Protein AF-A0A2W4LR97-F1 (afdb_monomer)

Foldseek 3Di:
DDPDPDDPPDPQDLVLCVQADPPDDFDVLLLQLLVVCVVVVHDNLLSSCSRCLLCLLCCVRQLVVSCVP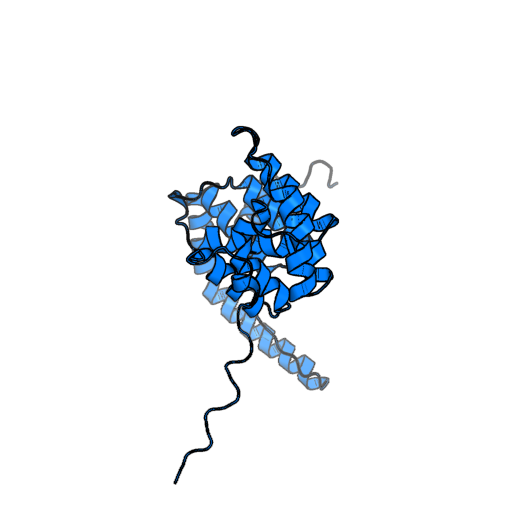VNDLSSQLSVLSVVLSNDDDDPVCVLVSLLVSLVVCLVRPVSNSSSSLSSVLSVLVVDDLVRDPHALSSLQSNLVSCVVVVVPVSSLVSLLSSVCNVPVVLSVVLVVVLVVCVVVVVVVQVVVVVVVCVVCVVVVHDDDDDDDRDRSSVVVVVVVVVVVPPDVPPD

Radius of gyration: 22.43 Å; Cα contacts (8 Å, |Δi|>4): 218; chains: 1; bounding box: 55×78×56 Å

pLDDT: mean 88.76, std 15.39, range [31.66, 98.06]

Mean predicted aligned error: 7.39 Å

Sequence (235 aa):
MSEQASGVAMAGGAEILGLLAPGTAVRPRYHAVSQQIRDWGLPDWLAQLGLVLRPLERGLVPPERVAELLGAEAGDTAAALAEFGGRVPRPSLQAVERAWKLFMLLYRNPPAAVLKLTELLVQLRQTQDADIDVSPETIVAAAHVCSRLGMWDVRCELRDIAARLSDPHLAQRATELLQRTRPARDRLFEDLRRQIGELLGAEGISAQIERRERPIYQLIEDGLESLQGPAPGAD

Secondary structure (DSSP, 8-state):
-------SS-----GGGGGSPTT-PPPHHHHHHHHHHHHTT--HHHHHHHHTHHHHHTTSS-HHHHHHHH-HHHHHHHHHHHHHHS----GGGHHHHHHHHHHHHHHH-HHHHHHHHHHHHHHHHHS-GGG--S-HHHHHHHHHHHHHTT-HHHHHHHHHHHHHHH-HHHHHHHHHHHHHHHHHHHHHHHHHHHHHHHHHHHTT------PPPPPHHHHHHHHHHHHH-S-TT--

Solvent-accessible surface area (backbone atoms only — not comparable to full-atom values): 13458 Å² total; per-residue (Å²): 141,87,87,89,86,87,88,86,87,80,92,79,71,68,64,67,59,73,62,48,64,89,90,69,78,71,58,70,68,24,53,52,28,17,48,51,36,49,76,72,71,47,63,64,57,59,22,42,48,32,51,44,46,68,44,22,18,68,62,66,40,57,28,69,62,39,20,74,73,62,33,63,70,46,12,54,33,37,42,52,40,27,71,69,43,65,66,81,64,58,82,94,42,36,52,60,49,54,33,48,50,47,55,50,25,49,76,75,36,50,70,39,23,51,50,54,51,39,47,50,49,50,50,57,74,75,39,56,79,92,72,56,88,68,52,42,70,31,36,43,44,50,21,55,52,24,58,76,72,66,38,54,68,60,20,48,52,34,36,37,53,21,38,40,69,72,38,52,68,59,41,51,52,36,47,53,54,52,58,73,47,40,68,62,51,53,53,53,46,53,55,49,51,52,56,53,49,52,57,35,46,75,73,72,46,87,79,88,88,80,85,80,82,80,57,48,40,61,55,50,50,55,53,54,50,68,71,66,54,78,61,96,80,82,122

Nearest PDB structures (foldseek):
  8acu-assembly1_B  TM=7.470E-01  e=6.443E-04  Bacillus subtilis
  6s2t-assembly1_A  TM=6.338E-01  e=2.322E-03  Thermus thermophilus
  6s2u-assembly1_A  TM=6.746E-01  e=3.200E-03  Thermus thermophilus
  6s2v-assembly1_A  TM=6.033E-01  e=1.019E-03  Thermus thermophilus

Structure (mmCIF, N/CA/C/O backbone):
data_AF-A0A2W4LR97-F1
#
_entry.id   AF-A0A2W4LR97-F1
#
loop_
_atom_site.group_PDB
_atom_site.id
_atom_site.type_symbol
_atom_site.label_atom_id
_atom_site.label_alt_id
_atom_site.label_comp_id
_atom_site.label_asym_id
_atom_site.label_entity_id
_atom_site.label_seq_id
_atom_site.pdbx_PDB_ins_code
_atom_site.Cartn_x
_atom_site.Cartn_y
_atom_site.Cartn_z
_atom_site.occupancy
_atom_site.B_iso_or_equiv
_atom_site.auth_seq_id
_atom_site.auth_comp_id
_atom_site.auth_asym_id
_atom_site.auth_atom_id
_atom_site.pdbx_PDB_model_num
ATOM 1 N N . MET A 1 1 ? -8.337 -46.861 -8.058 1.00 39.19 1 MET A N 1
ATOM 2 C CA . MET A 1 1 ? -7.543 -46.264 -9.149 1.00 39.19 1 MET A CA 1
ATOM 3 C C . MET A 1 1 ? -7.980 -44.822 -9.258 1.00 39.19 1 MET A C 1
ATOM 5 O O . MET A 1 1 ? -9.050 -44.535 -9.771 1.00 39.19 1 MET A O 1
ATOM 9 N N . SER A 1 2 ? -7.222 -43.979 -8.570 1.00 35.53 2 SER A N 1
ATOM 10 C CA . SER A 1 2 ? -7.469 -42.567 -8.321 1.00 35.53 2 SER A CA 1
ATOM 11 C C . SER A 1 2 ? -6.433 -41.819 -9.137 1.00 35.53 2 SER A C 1
ATOM 13 O O . SER A 1 2 ? -5.269 -41.857 -8.760 1.00 35.53 2 SER A O 1
ATOM 15 N N . GLU A 1 3 ? -6.830 -41.211 -10.251 1.00 34.22 3 GLU A N 1
ATOM 16 C CA . GLU A 1 3 ? -5.949 -40.329 -11.027 1.00 34.22 3 GLU A CA 1
ATOM 17 C C . GLU A 1 3 ? -6.762 -39.485 -12.019 1.00 34.22 3 GLU A C 1
ATOM 19 O O . GLU A 1 3 ? -6.634 -39.586 -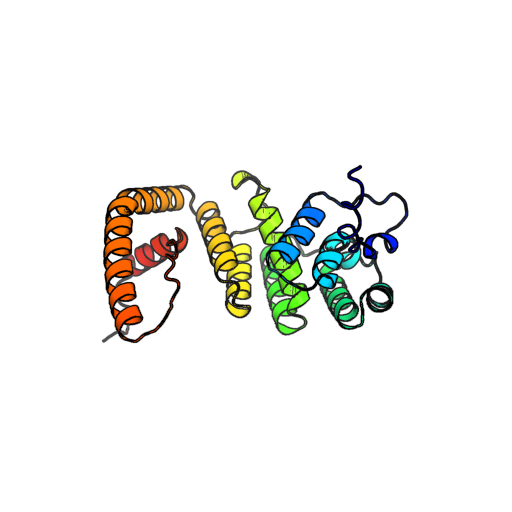13.232 1.00 34.22 3 GLU A O 1
ATOM 24 N N . GLN A 1 4 ? -7.657 -38.650 -11.490 1.00 31.69 4 GLN A N 1
ATOM 25 C CA . GLN A 1 4 ? -8.207 -37.495 -12.210 1.00 31.69 4 GLN A CA 1
ATOM 26 C C . GLN A 1 4 ? -8.329 -36.325 -11.229 1.00 31.69 4 GLN A C 1
ATOM 28 O O . GLN A 1 4 ? -9.413 -35.876 -10.880 1.00 31.69 4 GLN A O 1
ATOM 33 N N . ALA A 1 5 ? -7.181 -35.878 -10.721 1.00 38.16 5 ALA A N 1
ATOM 34 C CA . ALA A 1 5 ? -7.058 -34.673 -9.908 1.00 38.16 5 ALA A CA 1
ATOM 35 C C . ALA A 1 5 ? -5.674 -34.050 -10.126 1.00 38.16 5 ALA A C 1
ATOM 37 O O . ALA A 1 5 ? -4.773 -34.210 -9.310 1.00 38.16 5 ALA A O 1
ATOM 38 N N . SER A 1 6 ? -5.486 -33.386 -11.267 1.00 34.94 6 SER A N 1
ATOM 39 C CA . SER A 1 6 ? -4.484 -32.324 -11.464 1.00 34.94 6 SER A CA 1
ATOM 40 C C . SER A 1 6 ? -4.570 -31.828 -12.898 1.00 34.94 6 SER A C 1
ATOM 42 O O . SER A 1 6 ? -3.942 -32.376 -13.797 1.00 34.94 6 SER A O 1
ATOM 44 N N . GLY A 1 7 ? -5.396 -30.813 -13.133 1.00 31.66 7 GLY A N 1
ATOM 45 C CA . GLY A 1 7 ? -5.550 -30.289 -14.485 1.00 31.66 7 GLY A CA 1
ATOM 46 C C . GLY A 1 7 ? -6.353 -29.006 -14.614 1.00 31.66 7 GLY A C 1
ATOM 47 O O . GLY A 1 7 ? -6.986 -28.859 -15.644 1.00 31.66 7 GLY A O 1
ATOM 48 N N . VAL A 1 8 ? -6.379 -28.103 -13.617 1.00 37.22 8 VAL A N 1
ATOM 49 C CA . VAL A 1 8 ? -7.004 -26.762 -13.772 1.00 37.22 8 VAL A CA 1
ATOM 50 C C . VAL A 1 8 ? -6.370 -25.683 -12.859 1.00 37.22 8 VAL A C 1
ATOM 52 O O . VAL A 1 8 ? -7.081 -24.923 -12.215 1.00 37.22 8 VAL A O 1
ATOM 55 N N . ALA A 1 9 ? -5.037 -25.581 -12.745 1.00 33.72 9 ALA A N 1
ATOM 56 C CA . ALA A 1 9 ? -4.434 -24.517 -11.911 1.00 33.72 9 ALA A CA 1
ATOM 57 C C . ALA A 1 9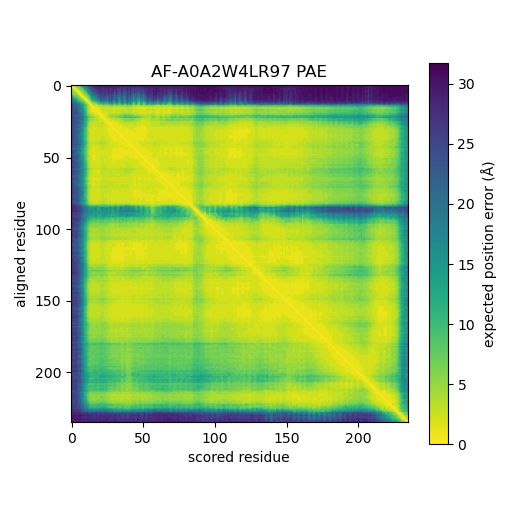 ? -3.033 -24.024 -12.341 1.00 33.72 9 ALA A C 1
ATOM 59 O O . ALA A 1 9 ? -2.193 -23.790 -11.483 1.00 33.72 9 ALA A O 1
ATOM 60 N N . MET A 1 10 ? -2.752 -23.866 -13.645 1.00 33.22 10 MET A N 1
ATOM 61 C CA . MET A 1 10 ? -1.480 -23.269 -14.125 1.00 33.22 10 MET A CA 1
ATOM 62 C C . MET A 1 10 ? -1.630 -22.324 -15.340 1.00 33.22 10 MET A C 1
ATOM 64 O O . MET A 1 10 ? -0.653 -22.043 -16.029 1.00 33.22 10 MET A O 1
ATOM 68 N N . ALA A 1 11 ? -2.828 -21.803 -15.622 1.00 35.72 11 ALA A N 1
ATOM 69 C CA . ALA A 1 11 ? -3.062 -20.879 -16.738 1.00 35.72 11 ALA A CA 1
ATOM 70 C C . ALA A 1 11 ? -3.142 -19.423 -16.240 1.00 35.72 11 ALA A C 1
ATOM 72 O O . ALA A 1 11 ? -4.208 -18.928 -15.894 1.00 35.72 11 ALA A O 1
ATOM 73 N N . GLY A 1 12 ? -1.983 -18.774 -16.158 1.00 43.84 12 GLY A N 1
ATOM 74 C CA . GLY A 1 12 ? -1.808 -17.371 -15.767 1.00 43.84 12 GLY A CA 1
ATOM 75 C C . GLY A 1 12 ? -0.321 -17.029 -15.738 1.00 43.84 12 GLY A C 1
ATOM 76 O O . GLY A 1 12 ? 0.202 -16.559 -14.730 1.00 43.84 12 GLY A O 1
ATOM 77 N N . GLY A 1 13 ? 0.397 -17.430 -16.791 1.00 58.72 13 GLY A N 1
ATOM 78 C CA . GLY A 1 13 ? 1.835 -17.215 -16.904 1.00 58.72 13 GLY A CA 1
ATOM 79 C C . GLY A 1 13 ? 2.145 -15.726 -17.017 1.00 58.72 13 GLY A C 1
ATOM 80 O O . GLY A 1 13 ? 1.371 -14.964 -17.585 1.00 58.72 13 GLY A O 1
ATOM 81 N N . ALA A 1 14 ? 3.284 -15.300 -16.478 1.00 77.56 14 ALA A N 1
ATOM 82 C CA . ALA A 1 14 ? 3.766 -13.932 -16.620 1.00 77.56 14 ALA A CA 1
ATOM 83 C C . ALA A 1 14 ? 4.288 -13.689 -18.050 1.00 77.56 14 ALA A C 1
ATOM 85 O O . ALA A 1 14 ? 5.493 -13.556 -18.268 1.00 77.56 14 ALA A O 1
ATOM 86 N N . GLU A 1 15 ? 3.381 -13.672 -19.028 1.00 90.31 15 GLU A N 1
ATOM 87 C CA . GLU A 1 15 ? 3.662 -13.516 -20.462 1.00 90.31 15 GLU A CA 1
ATOM 88 C C . GLU A 1 15 ? 4.501 -12.270 -20.741 1.00 90.31 15 GLU A C 1
ATOM 90 O O . GLU A 1 15 ? 5.419 -12.293 -21.563 1.00 90.31 15 GLU A O 1
ATOM 95 N N . ILE A 1 16 ? 4.260 -11.205 -19.973 1.00 93.31 16 ILE A N 1
ATOM 96 C CA . ILE A 1 16 ? 5.006 -9.950 -20.052 1.00 93.31 16 ILE A CA 1
ATOM 97 C C . ILE A 1 16 ? 6.520 -10.105 -19.854 1.00 93.31 16 ILE A C 1
ATOM 99 O O . ILE A 1 16 ? 7.294 -9.284 -20.347 1.00 93.31 16 ILE A O 1
ATOM 103 N N . LEU A 1 17 ? 6.976 -11.158 -19.164 1.00 92.75 17 LEU A N 1
ATOM 104 C CA . LEU A 1 17 ? 8.405 -11.425 -18.992 1.00 92.75 17 LEU A CA 1
ATOM 105 C C . LEU A 1 17 ? 9.089 -11.760 -20.319 1.00 92.75 17 LEU A C 1
ATOM 107 O O . LEU A 1 17 ? 10.289 -11.529 -20.448 1.00 92.75 17 LEU A O 1
ATOM 111 N N . GLY A 1 18 ? 8.332 -12.225 -21.318 1.00 91.81 18 GLY A N 1
ATOM 112 C CA . GLY A 1 18 ? 8.819 -12.434 -22.680 1.00 91.81 18 GLY A CA 1
ATOM 113 C C . GLY A 1 18 ? 9.247 -11.145 -23.391 1.00 91.81 18 GLY A C 1
ATOM 114 O O . GLY A 1 18 ? 9.958 -11.217 -24.388 1.00 91.81 18 GLY A O 1
ATOM 115 N N . LEU A 1 19 ? 8.864 -9.969 -22.875 1.00 92.69 19 LEU A N 1
ATOM 116 C CA . LEU A 1 19 ? 9.319 -8.671 -23.386 1.00 92.69 19 LEU A CA 1
ATOM 117 C C . LEU A 1 19 ? 10.691 -8.252 -22.834 1.00 92.69 19 LEU A C 1
ATOM 119 O O . LEU A 1 19 ? 11.261 -7.264 -23.296 1.00 92.69 19 LEU A O 1
ATOM 123 N N . LEU A 1 20 ? 11.225 -8.964 -21.838 1.00 92.31 20 LEU A N 1
ATOM 124 C CA . LEU A 1 20 ? 12.548 -8.691 -21.286 1.00 92.31 20 LEU A CA 1
ATOM 125 C C . LEU A 1 20 ? 13.643 -9.369 -22.114 1.00 92.31 20 LEU A C 1
ATOM 127 O O . LEU A 1 20 ? 13.439 -10.421 -22.718 1.00 92.31 20 LEU A O 1
ATOM 131 N N . ALA A 1 21 ? 14.850 -8.799 -22.087 1.00 88.94 21 ALA A N 1
ATOM 132 C CA . ALA A 1 21 ? 16.009 -9.443 -22.695 1.00 88.94 21 ALA A CA 1
ATOM 133 C C . ALA A 1 21 ? 16.260 -10.829 -22.054 1.00 88.94 21 ALA A C 1
ATOM 135 O O . ALA A 1 21 ? 16.139 -10.955 -20.826 1.00 88.94 21 ALA A O 1
ATOM 136 N N . PRO A 1 22 ? 16.653 -11.855 -22.835 1.00 86.06 22 PRO A N 1
ATOM 137 C CA . PRO A 1 22 ? 16.921 -13.191 -22.308 1.00 86.06 22 PRO A CA 1
ATOM 138 C C . PRO A 1 22 ? 17.912 -13.165 -21.138 1.00 86.06 22 PRO A C 1
ATOM 140 O O . PRO A 1 22 ? 18.940 -12.493 -21.197 1.00 86.06 22 PRO A O 1
ATOM 143 N N . GLY A 1 23 ? 17.597 -13.887 -20.060 1.00 83.50 23 GLY A N 1
ATOM 144 C CA . GLY A 1 23 ? 18.421 -13.926 -18.844 1.00 83.50 23 GLY A CA 1
ATOM 145 C C . GLY A 1 23 ? 18.218 -12.750 -17.877 1.00 83.50 23 GLY A C 1
ATOM 146 O O . GLY A 1 23 ? 18.870 -12.707 -16.834 1.00 83.50 23 GLY A O 1
ATOM 147 N N . THR A 1 24 ? 17.308 -11.813 -18.166 1.00 88.69 24 THR A N 1
ATOM 148 C CA . THR A 1 24 ? 16.963 -10.735 -17.226 1.00 88.69 24 THR A CA 1
ATOM 149 C C . THR A 1 24 ? 16.195 -11.294 -16.030 1.00 88.69 24 THR A C 1
ATOM 151 O O . THR A 1 24 ? 15.043 -11.703 -16.153 1.00 88.69 24 THR A O 1
ATOM 154 N N . ALA A 1 25 ? 16.814 -11.271 -14.849 1.00 88.75 25 ALA A N 1
ATOM 155 C CA . ALA A 1 25 ? 16.149 -11.651 -13.608 1.00 88.75 25 ALA A CA 1
ATOM 156 C C . ALA A 1 25 ? 15.270 -10.509 -13.072 1.00 88.75 25 ALA A C 1
ATOM 158 O O . ALA A 1 25 ? 15.722 -9.371 -12.900 1.00 88.75 25 ALA A O 1
ATOM 159 N N . VAL A 1 26 ? 14.017 -10.827 -12.750 1.00 90.44 26 VAL A N 1
ATOM 160 C CA . VAL A 1 26 ? 13.108 -9.909 -12.059 1.00 90.44 26 VAL A CA 1
ATOM 161 C C . VAL A 1 26 ? 13.483 -9.856 -10.580 1.00 90.44 26 VAL A C 1
ATOM 163 O O . VAL A 1 26 ? 13.706 -10.877 -9.933 1.00 90.44 26 VAL A O 1
ATOM 166 N N . ARG A 1 27 ? 13.584 -8.647 -10.020 1.00 91.69 27 ARG A N 1
ATOM 167 C CA . ARG A 1 27 ? 13.923 -8.483 -8.598 1.00 91.69 27 ARG A CA 1
ATOM 168 C C . ARG A 1 27 ? 12.774 -8.999 -7.714 1.00 91.69 27 ARG A C 1
ATOM 170 O O . ARG A 1 27 ? 11.626 -8.697 -8.037 1.00 91.69 27 ARG A O 1
ATOM 177 N N . PRO A 1 28 ? 13.048 -9.632 -6.554 1.00 92.56 28 PRO A N 1
ATOM 178 C CA . PRO A 1 28 ? 12.010 -10.160 -5.657 1.00 92.56 28 PRO A CA 1
ATOM 179 C C . PRO A 1 28 ? 10.913 -9.151 -5.288 1.00 92.56 28 PRO A C 1
ATOM 181 O O . PRO A 1 28 ? 9.736 -9.498 -5.249 1.00 92.56 28 PRO A O 1
ATOM 184 N N . ARG A 1 29 ? 11.276 -7.872 -5.117 1.00 94.00 29 ARG A N 1
ATOM 185 C CA . ARG A 1 29 ? 10.312 -6.791 -4.856 1.00 94.00 29 ARG A CA 1
ATOM 186 C C . ARG A 1 29 ? 9.196 -6.697 -5.901 1.00 94.00 29 ARG A C 1
ATOM 188 O O . ARG A 1 29 ? 8.064 -6.413 -5.546 1.00 94.00 29 ARG A O 1
ATOM 195 N N . TYR A 1 30 ? 9.488 -6.956 -7.176 1.00 95.31 30 TYR A N 1
ATOM 196 C CA . TYR A 1 30 ? 8.507 -6.838 -8.257 1.00 95.31 30 TYR A CA 1
ATOM 197 C C . TYR A 1 30 ? 7.555 -8.032 -8.315 1.00 95.31 30 TYR A C 1
ATOM 199 O O . TYR A 1 30 ? 6.395 -7.867 -8.681 1.00 95.31 30 TYR A O 1
ATOM 207 N N . HIS A 1 31 ? 7.995 -9.203 -7.845 1.00 95.69 31 HIS A N 1
ATOM 208 C CA . HIS A 1 31 ? 7.082 -10.310 -7.564 1.00 95.69 31 HIS A CA 1
ATOM 209 C C . HIS A 1 31 ? 6.131 -9.967 -6.416 1.00 95.69 31 HIS A C 1
ATOM 211 O O . HIS A 1 31 ? 4.937 -10.205 -6.539 1.00 95.69 31 HIS A O 1
ATOM 217 N N . ALA A 1 32 ? 6.628 -9.342 -5.343 1.00 96.88 32 ALA A N 1
ATOM 218 C CA . ALA A 1 32 ? 5.777 -8.892 -4.241 1.00 96.88 32 ALA A CA 1
ATOM 219 C C . ALA A 1 32 ? 4.779 -7.800 -4.672 1.00 96.88 32 ALA A C 1
ATOM 221 O O . ALA A 1 32 ? 3.629 -7.839 -4.254 1.00 96.88 32 ALA A O 1
ATOM 222 N N . VAL A 1 33 ? 5.175 -6.875 -5.557 1.00 97.44 33 VAL A N 1
ATOM 223 C CA . VAL A 1 33 ? 4.246 -5.905 -6.171 1.00 97.44 33 VAL A CA 1
ATOM 224 C C . VAL A 1 33 ? 3.166 -6.622 -6.975 1.00 97.44 33 VAL A C 1
ATOM 226 O O . VAL A 1 33 ? 1.985 -6.370 -6.765 1.00 97.44 33 VAL A O 1
ATOM 229 N N . SER A 1 34 ? 3.559 -7.536 -7.866 1.00 97.25 34 SER A N 1
ATOM 230 C CA . SER A 1 34 ? 2.616 -8.319 -8.672 1.00 97.25 34 SER A CA 1
ATOM 231 C C . SER A 1 34 ? 1.625 -9.089 -7.797 1.00 97.25 34 SER A C 1
ATOM 233 O O . SER A 1 34 ? 0.420 -9.037 -8.034 1.00 97.25 34 SER A O 1
ATOM 235 N N . GLN A 1 35 ? 2.124 -9.742 -6.746 1.00 96.88 35 GLN A N 1
ATOM 236 C CA . GLN A 1 35 ? 1.296 -10.485 -5.807 1.00 96.88 35 GLN A CA 1
ATOM 237 C C . GLN A 1 35 ? 0.336 -9.565 -5.05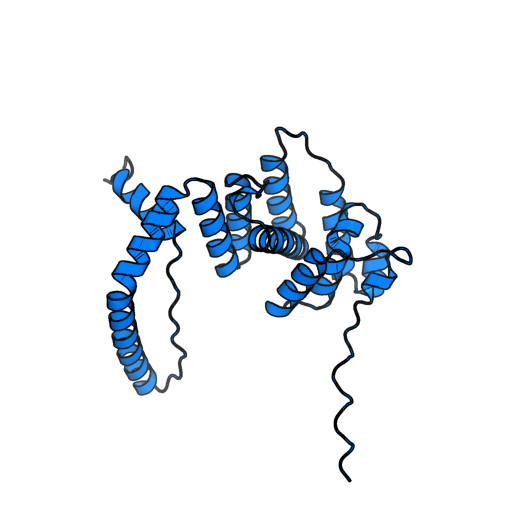0 1.00 96.88 35 GLN A C 1
ATOM 239 O O . GLN A 1 35 ? -0.847 -9.863 -4.979 1.00 96.88 35 GLN A O 1
ATOM 244 N N . GLN A 1 36 ? 0.802 -8.409 -4.576 1.00 97.62 36 GLN A N 1
ATOM 245 C CA . GLN A 1 36 ? -0.045 -7.466 -3.849 1.00 97.62 36 GLN A CA 1
ATOM 246 C C . GLN A 1 36 ? -1.220 -6.951 -4.696 1.00 97.62 36 GLN A C 1
ATOM 248 O O . GLN A 1 36 ? -2.322 -6.789 -4.175 1.00 97.62 36 GLN A O 1
ATOM 253 N N . ILE A 1 37 ? -1.003 -6.716 -5.995 1.00 97.50 37 ILE A N 1
ATOM 254 C CA . ILE A 1 37 ? -2.069 -6.340 -6.937 1.00 97.50 37 ILE A CA 1
ATOM 255 C C . ILE A 1 37 ? -3.107 -7.467 -7.062 1.00 97.50 37 ILE A C 1
ATOM 257 O O . ILE A 1 37 ? -4.308 -7.194 -7.048 1.00 97.50 37 ILE A O 1
ATOM 261 N N . ARG A 1 38 ? -2.661 -8.731 -7.129 1.00 96.88 38 ARG A N 1
ATOM 262 C CA . ARG A 1 38 ? -3.552 -9.906 -7.153 1.00 96.88 38 ARG A CA 1
ATOM 263 C C . ARG A 1 38 ? -4.337 -10.050 -5.853 1.00 96.88 38 ARG A C 1
ATOM 265 O O . ARG A 1 38 ? -5.532 -10.314 -5.905 1.00 96.88 38 ARG A O 1
ATOM 272 N N . ASP A 1 39 ? -3.690 -9.828 -4.712 1.00 96.94 39 ASP A N 1
ATOM 273 C CA . ASP A 1 39 ? -4.319 -9.919 -3.390 1.00 96.94 39 ASP A CA 1
ATOM 274 C C . ASP A 1 39 ? -5.425 -8.864 -3.210 1.00 96.94 39 ASP A C 1
ATOM 276 O O . ASP A 1 39 ? -6.411 -9.107 -2.520 1.00 96.94 39 ASP A O 1
ATOM 280 N N . TRP A 1 40 ? -5.304 -7.704 -3.866 1.00 96.50 40 TRP A N 1
ATOM 281 C CA . TRP A 1 40 ? -6.367 -6.692 -3.925 1.00 96.50 40 TRP A CA 1
ATOM 282 C C . TRP A 1 40 ? -7.484 -7.011 -4.929 1.00 96.50 40 TRP A C 1
ATOM 284 O O . TRP A 1 40 ? -8.428 -6.231 -5.047 1.00 96.50 40 TRP A O 1
ATOM 294 N N . GLY A 1 41 ? -7.395 -8.124 -5.662 1.00 96.19 41 GLY A N 1
ATOM 295 C CA . GLY A 1 41 ? -8.387 -8.515 -6.666 1.00 96.19 41 GLY A CA 1
ATOM 296 C C . GLY A 1 41 ? -8.395 -7.623 -7.910 1.00 96.19 41 GLY A C 1
ATOM 297 O O . GLY A 1 41 ? -9.408 -7.543 -8.603 1.00 96.19 41 GLY A O 1
ATOM 298 N N . LEU A 1 42 ? -7.290 -6.924 -8.188 1.00 96.12 42 LEU A N 1
ATOM 299 C CA . LEU A 1 42 ? -7.159 -6.067 -9.365 1.00 96.12 42 LEU A CA 1
ATOM 300 C C . LEU A 1 42 ? -6.833 -6.886 -10.632 1.00 96.12 42 LEU A C 1
ATOM 302 O O . LEU A 1 42 ? -6.374 -8.028 -10.525 1.00 96.12 42 LEU A O 1
ATOM 306 N N . PRO A 1 43 ? -7.043 -6.320 -11.839 1.00 96.00 43 PRO A N 1
ATOM 307 C CA . PRO A 1 43 ? -6.841 -7.037 -13.096 1.00 96.00 43 PRO A CA 1
ATOM 308 C C . PRO A 1 43 ? -5.441 -7.646 -13.261 1.00 96.00 43 PRO A C 1
ATOM 310 O O . PRO A 1 43 ? -4.428 -7.036 -12.914 1.00 96.00 43 PRO A O 1
ATOM 313 N N . ASP A 1 44 ? -5.380 -8.831 -13.876 1.00 95.56 44 ASP A N 1
ATOM 314 C CA . ASP A 1 44 ? -4.132 -9.584 -14.064 1.00 95.56 44 ASP A CA 1
ATOM 315 C C . ASP A 1 44 ? -3.087 -8.821 -14.890 1.00 95.56 44 ASP A C 1
ATOM 317 O O . ASP A 1 44 ? -1.906 -8.824 -14.544 1.00 95.56 44 ASP A O 1
ATOM 321 N N . TRP A 1 45 ? -3.516 -8.096 -15.927 1.00 96.19 45 TRP A N 1
ATOM 322 C CA . TRP A 1 45 ? -2.617 -7.285 -16.750 1.00 96.19 45 TRP A CA 1
ATOM 323 C C . TRP A 1 45 ? -1.855 -6.247 -15.910 1.00 96.19 45 TRP A C 1
ATOM 325 O O . TRP A 1 45 ? -0.677 -5.991 -16.159 1.00 96.19 45 TRP A O 1
ATOM 335 N N . LEU A 1 46 ? -2.482 -5.702 -14.859 1.00 97.31 46 LEU A N 1
ATOM 336 C CA . LEU A 1 46 ? -1.847 -4.758 -13.942 1.00 97.31 46 LEU A CA 1
ATOM 337 C C . LEU A 1 46 ? -0.810 -5.473 -13.069 1.00 97.31 46 LEU A C 1
ATOM 339 O O . LEU A 1 46 ? 0.302 -4.976 -12.882 1.00 97.31 46 LEU A O 1
ATOM 343 N N . ALA A 1 47 ? -1.136 -6.674 -12.583 1.00 97.12 47 ALA A N 1
ATOM 344 C CA . ALA A 1 47 ? -0.195 -7.507 -11.839 1.00 97.12 47 ALA A CA 1
ATOM 345 C C . ALA A 1 47 ? 1.019 -7.889 -12.701 1.00 97.12 47 ALA A C 1
ATOM 347 O O . ALA A 1 47 ? 2.148 -7.891 -12.203 1.00 97.12 47 ALA A O 1
ATOM 348 N N . GLN A 1 48 ? 0.811 -8.172 -13.989 1.00 96.88 48 GLN A N 1
ATOM 349 C CA . GLN A 1 48 ? 1.882 -8.419 -14.952 1.00 96.88 48 GLN A CA 1
ATOM 350 C C . GLN A 1 48 ? 2.770 -7.177 -15.138 1.00 96.88 48 GLN A C 1
ATOM 352 O O . GLN A 1 48 ? 3.990 -7.284 -14.999 1.00 96.88 48 GLN A O 1
ATOM 357 N N . LEU A 1 49 ? 2.201 -5.982 -15.335 1.00 96.88 49 LEU A N 1
ATOM 358 C CA . LEU A 1 49 ? 2.982 -4.733 -15.399 1.00 96.88 49 LEU A CA 1
ATOM 359 C C . LEU A 1 49 ? 3.857 -4.509 -14.160 1.00 96.88 49 LEU A C 1
ATOM 361 O O . LEU A 1 49 ? 4.994 -4.049 -14.282 1.00 96.88 49 LEU A O 1
ATOM 365 N N . GLY A 1 50 ? 3.372 -4.894 -12.976 1.00 96.31 50 GLY A N 1
ATOM 366 C CA . GLY A 1 50 ? 4.137 -4.840 -11.729 1.00 96.31 50 GLY A CA 1
ATOM 367 C C . GLY A 1 50 ? 5.467 -5.604 -11.770 1.00 96.31 50 GLY A C 1
ATOM 368 O O . GLY A 1 50 ? 6.432 -5.174 -11.137 1.00 96.31 50 GLY A O 1
ATOM 369 N N . LEU A 1 51 ? 5.565 -6.680 -12.563 1.00 96.38 51 LEU A N 1
ATOM 370 C CA . LEU A 1 51 ? 6.791 -7.476 -12.718 1.00 96.38 51 LEU A CA 1
ATOM 371 C C . LEU A 1 51 ? 7.882 -6.740 -13.507 1.00 96.38 51 LEU A C 1
ATOM 373 O O . LEU A 1 51 ? 9.073 -6.920 -13.248 1.00 96.38 51 LEU A O 1
ATOM 377 N N . VAL A 1 52 ? 7.479 -5.900 -14.463 1.00 95.12 52 VAL A N 1
ATOM 378 C CA . VAL A 1 52 ? 8.377 -5.191 -15.390 1.00 95.12 52 VAL A CA 1
ATOM 379 C C . VAL A 1 52 ? 8.375 -3.677 -15.174 1.00 95.12 52 VAL A C 1
ATOM 381 O O . VAL A 1 52 ? 8.860 -2.928 -16.021 1.00 95.12 52 VAL A O 1
ATOM 384 N N . LEU A 1 53 ? 7.900 -3.218 -14.012 1.00 93.94 53 LEU A N 1
ATOM 385 C CA . LEU A 1 53 ? 7.757 -1.801 -13.678 1.00 93.94 53 LEU A CA 1
ATOM 386 C C . LEU A 1 53 ? 9.058 -1.013 -13.898 1.00 93.94 53 LEU A C 1
ATOM 388 O O . LEU A 1 53 ? 9.059 0.033 -14.539 1.00 93.94 53 LEU A O 1
ATOM 392 N N . ARG A 1 54 ? 10.203 -1.539 -13.440 1.00 92.25 54 ARG A N 1
ATOM 393 C CA . ARG A 1 54 ? 11.494 -0.854 -13.623 1.00 92.25 54 ARG A CA 1
ATOM 394 C C . ARG A 1 54 ? 11.994 -0.835 -15.067 1.00 92.25 54 ARG A C 1
ATOM 396 O O . ARG A 1 54 ? 12.493 0.209 -15.486 1.00 92.25 54 ARG A O 1
ATOM 403 N N . PRO A 1 55 ? 11.946 -1.951 -15.814 1.00 92.75 55 PRO A N 1
ATOM 404 C CA . PRO A 1 55 ? 12.165 -1.925 -17.254 1.00 92.75 55 PRO A CA 1
ATOM 405 C C . PRO A 1 55 ? 11.288 -0.904 -17.994 1.00 92.75 55 PRO A C 1
ATOM 407 O O . PRO A 1 55 ? 11.830 -0.157 -18.806 1.00 92.75 55 PRO A O 1
ATOM 410 N N . LEU A 1 56 ? 9.994 -0.805 -17.668 1.00 92.75 56 LEU A N 1
ATOM 411 C CA . LEU A 1 56 ? 9.067 0.174 -18.257 1.00 92.75 56 LEU A CA 1
ATOM 412 C C . LEU A 1 56 ? 9.507 1.617 -17.998 1.00 92.75 56 LEU A C 1
ATOM 414 O O . LEU A 1 56 ? 9.679 2.390 -18.934 1.00 92.75 56 LEU A O 1
ATOM 418 N N . GLU A 1 57 ? 9.786 1.965 -16.741 1.00 91.50 57 GLU A N 1
ATOM 419 C CA . GLU A 1 57 ? 10.267 3.305 -16.366 1.00 91.50 57 GLU A CA 1
ATOM 420 C C . GLU A 1 57 ? 11.566 3.710 -17.073 1.00 91.50 57 GLU A C 1
ATOM 422 O O . GLU A 1 57 ? 11.853 4.895 -17.237 1.00 91.50 57 GLU A O 1
ATOM 427 N N . ARG A 1 58 ? 12.389 2.722 -17.436 1.00 90.25 58 ARG A N 1
ATOM 428 C CA . ARG A 1 58 ? 13.665 2.916 -18.132 1.00 90.25 58 ARG A CA 1
ATOM 429 C C . ARG A 1 58 ? 13.526 2.899 -19.654 1.00 90.25 58 ARG A C 1
ATOM 431 O O . ARG A 1 58 ? 14.542 3.026 -20.330 1.00 90.25 58 ARG A O 1
ATOM 438 N N . GLY A 1 59 ? 12.318 2.704 -20.184 1.00 89.69 59 GLY A N 1
ATOM 439 C CA . GLY A 1 59 ? 12.074 2.564 -21.620 1.00 89.69 59 GLY A CA 1
ATOM 440 C C . GLY A 1 59 ? 12.660 1.285 -22.227 1.00 89.69 59 GLY A C 1
ATOM 441 O O . GLY A 1 59 ? 12.87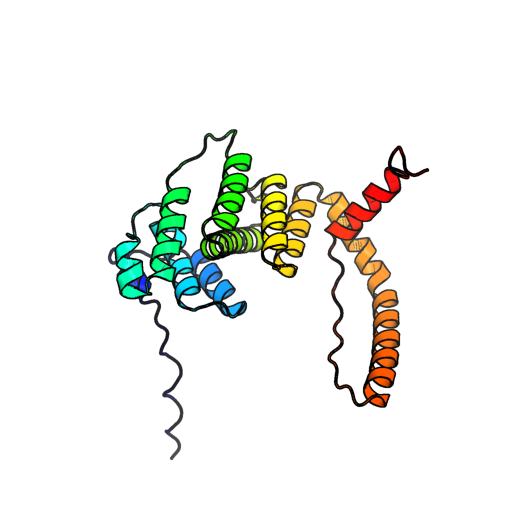2 1.225 -23.432 1.00 89.69 59 GLY A O 1
ATOM 442 N N . LEU A 1 60 ? 12.956 0.269 -21.409 1.00 90.81 60 LEU A N 1
ATOM 443 C CA . LEU A 1 60 ? 13.475 -1.024 -21.877 1.00 90.81 60 LEU A CA 1
ATOM 444 C C . LEU A 1 60 ? 12.361 -1.953 -22.369 1.00 90.81 60 LEU A C 1
ATOM 446 O O . LEU A 1 60 ? 12.633 -2.885 -23.117 1.00 90.81 60 LEU A O 1
ATOM 450 N N . VAL A 1 61 ? 11.126 -1.706 -21.931 1.00 93.62 61 VAL A N 1
ATOM 451 C CA . VAL A 1 61 ? 9.925 -2.383 -22.421 1.00 93.62 61 VAL A CA 1
ATOM 452 C C . VAL A 1 61 ? 9.063 -1.326 -23.117 1.00 93.62 61 VAL A C 1
ATOM 454 O O . VAL A 1 61 ? 8.563 -0.429 -22.437 1.00 93.62 61 VAL A O 1
ATOM 457 N N . PRO A 1 62 ? 8.926 -1.371 -24.452 1.00 94.56 62 PRO A N 1
ATOM 458 C CA . PRO A 1 62 ? 8.118 -0.406 -25.197 1.00 94.56 62 PRO A CA 1
ATOM 459 C C . PRO A 1 62 ? 6.609 -0.590 -24.919 1.00 94.56 62 PRO A C 1
ATOM 461 O O . PRO A 1 62 ? 6.121 -1.726 -24.982 1.00 94.56 62 PRO A O 1
ATOM 464 N N . PRO A 1 63 ? 5.855 0.493 -24.637 1.00 95.75 63 PRO A N 1
ATOM 465 C CA . PRO A 1 63 ? 4.417 0.431 -24.357 1.00 95.75 63 PRO A CA 1
ATOM 466 C C . PRO A 1 63 ? 3.580 -0.199 -25.475 1.00 95.75 63 PRO A C 1
ATOM 468 O O . PRO A 1 63 ? 2.587 -0.865 -25.199 1.00 95.75 63 PRO A O 1
ATOM 471 N N . GLU A 1 64 ? 3.995 -0.057 -26.732 1.00 96.56 64 GLU A N 1
ATOM 472 C CA . GLU A 1 64 ? 3.296 -0.621 -27.890 1.00 96.56 64 GLU A CA 1
ATOM 473 C C . GLU A 1 64 ? 3.288 -2.153 -27.830 1.00 96.56 64 GLU A C 1
ATOM 475 O O . GLU A 1 64 ? 2.270 -2.793 -28.076 1.00 96.56 64 GLU A O 1
ATOM 480 N N . ARG A 1 65 ? 4.406 -2.754 -27.408 1.00 96.69 65 ARG A N 1
ATOM 481 C CA . ARG A 1 65 ? 4.519 -4.212 -27.252 1.00 96.69 65 ARG A CA 1
ATOM 482 C C . ARG A 1 65 ? 3.708 -4.725 -26.070 1.00 96.69 65 ARG A C 1
ATOM 484 O O . ARG A 1 65 ? 3.211 -5.845 -26.118 1.00 96.69 65 ARG A O 1
ATOM 491 N N . VAL A 1 66 ? 3.561 -3.910 -25.025 1.00 96.88 66 VAL A N 1
ATOM 492 C CA . VAL A 1 66 ? 2.640 -4.200 -23.921 1.00 96.88 66 VAL A CA 1
ATOM 493 C C . VAL A 1 66 ? 1.198 -4.166 -24.416 1.00 96.88 66 VAL A C 1
ATOM 495 O O . VAL A 1 66 ? 0.441 -5.075 -24.090 1.00 96.88 66 VAL A O 1
ATOM 498 N N . ALA A 1 67 ? 0.831 -3.165 -25.220 1.00 97.12 67 ALA A N 1
ATOM 499 C CA . ALA A 1 67 ? -0.512 -3.039 -25.777 1.00 97.12 67 ALA A CA 1
ATOM 500 C C . ALA A 1 67 ? -0.888 -4.245 -26.651 1.00 97.12 67 ALA A C 1
ATOM 502 O O . ALA A 1 67 ? -1.997 -4.764 -26.547 1.00 97.12 67 ALA A O 1
ATOM 503 N N . GLU A 1 68 ? 0.050 -4.714 -27.479 1.00 96.25 68 GLU A N 1
ATOM 504 C CA . GLU A 1 68 ? -0.128 -5.911 -28.308 1.00 96.25 68 GLU A CA 1
ATOM 505 C C . GLU A 1 68 ? -0.328 -7.190 -27.482 1.00 96.25 68 GLU A C 1
ATOM 507 O O . GLU A 1 68 ? -1.087 -8.065 -27.891 1.00 96.25 68 GLU A O 1
ATOM 512 N N . LEU A 1 69 ? 0.357 -7.310 -26.341 1.00 96.19 69 LEU A N 1
ATOM 513 C CA . LEU A 1 69 ? 0.346 -8.523 -25.523 1.00 96.19 69 LEU A CA 1
ATOM 514 C C . LEU A 1 69 ? -0.825 -8.562 -24.532 1.00 96.19 69 LEU A C 1
ATOM 516 O O . LEU A 1 69 ? -1.480 -9.587 -24.391 1.00 96.19 69 LEU A O 1
ATOM 520 N N . LEU A 1 70 ? -1.066 -7.455 -23.827 1.00 95.62 70 LEU A N 1
ATOM 521 C CA . LEU A 1 70 ? -1.983 -7.382 -22.683 1.00 95.62 70 LEU A CA 1
ATOM 522 C C . LEU A 1 70 ? -3.197 -6.473 -22.923 1.00 95.62 70 LEU A C 1
ATOM 524 O O . LEU A 1 70 ? -4.061 -6.365 -22.054 1.00 95.62 70 LEU A O 1
ATOM 528 N N . GLY A 1 71 ? -3.277 -5.829 -24.089 1.00 96.38 71 GLY A N 1
ATOM 529 C CA . GLY A 1 71 ? -4.378 -4.953 -24.480 1.00 96.38 71 GLY A CA 1
ATOM 530 C C . GLY A 1 71 ? -4.093 -3.461 -24.295 1.00 96.38 71 GLY A C 1
ATOM 531 O O . GLY A 1 71 ? -3.149 -3.047 -23.622 1.00 96.38 71 GLY A O 1
ATOM 532 N N . ALA A 1 72 ? -4.949 -2.636 -24.907 1.00 96.75 72 ALA A N 1
ATOM 533 C CA . ALA A 1 72 ? -4.766 -1.186 -25.003 1.00 96.75 72 ALA A CA 1
ATOM 534 C C . ALA A 1 72 ? -4.616 -0.493 -23.638 1.00 96.75 72 ALA A C 1
ATOM 536 O O . ALA A 1 72 ? -3.714 0.320 -23.471 1.00 96.75 72 ALA A O 1
ATOM 537 N N . GLU A 1 73 ? -5.427 -0.871 -22.644 1.00 96.56 73 GLU A N 1
ATOM 538 C CA . GLU A 1 73 ? -5.369 -0.287 -21.296 1.00 96.56 73 GLU A CA 1
ATOM 539 C C . GLU A 1 73 ? -3.997 -0.505 -20.632 1.00 96.56 73 GLU A C 1
ATOM 541 O O . GLU A 1 73 ? -3.412 0.424 -20.071 1.00 96.56 73 GLU A O 1
ATOM 546 N N . ALA A 1 74 ? -3.431 -1.710 -20.769 1.00 97.12 74 ALA A N 1
ATOM 547 C CA . ALA A 1 74 ? -2.096 -2.021 -20.268 1.00 97.12 74 ALA A CA 1
ATOM 548 C C . ALA A 1 74 ? -1.012 -1.208 -20.994 1.00 97.12 74 ALA A C 1
ATOM 550 O O . ALA A 1 74 ? -0.062 -0.742 -20.360 1.00 97.12 74 ALA A O 1
ATOM 551 N N . GLY A 1 75 ? -1.174 -1.008 -22.305 1.00 97.31 75 GLY A N 1
ATOM 552 C CA . GLY A 1 75 ? -0.328 -0.136 -23.119 1.00 97.31 75 GLY A CA 1
ATOM 553 C C . GLY A 1 75 ? -0.350 1.321 -22.657 1.00 97.31 75 GLY A C 1
ATOM 554 O O . GLY A 1 75 ? 0.708 1.912 -22.443 1.00 97.31 75 GLY A O 1
ATOM 555 N N . ASP A 1 76 ? -1.536 1.882 -22.424 1.00 97.38 76 ASP A N 1
ATOM 556 C CA . ASP A 1 76 ? -1.709 3.262 -21.954 1.00 97.38 76 ASP A CA 1
ATOM 557 C C . ASP A 1 76 ? -1.086 3.467 -20.564 1.00 97.38 76 ASP A C 1
ATOM 559 O O . ASP A 1 76 ? -0.393 4.459 -20.311 1.00 97.38 76 ASP A O 1
ATOM 563 N N . THR A 1 77 ? -1.268 2.503 -19.657 1.00 97.31 77 THR A N 1
ATOM 564 C CA . THR A 1 77 ? -0.618 2.510 -18.339 1.00 97.31 77 THR A CA 1
ATOM 565 C C . THR A 1 77 ? 0.903 2.386 -18.454 1.00 97.31 77 THR A C 1
ATOM 567 O O . THR A 1 77 ? 1.627 3.121 -17.778 1.00 97.31 77 THR A O 1
ATOM 570 N N . ALA A 1 78 ? 1.412 1.513 -19.327 1.00 96.56 78 ALA A N 1
ATOM 571 C CA . ALA A 1 78 ? 2.843 1.391 -19.604 1.00 96.56 78 ALA A CA 1
ATOM 572 C C . ALA A 1 78 ? 3.439 2.694 -20.161 1.00 96.56 78 ALA A C 1
ATOM 574 O O . ALA A 1 78 ? 4.512 3.113 -19.721 1.00 96.56 78 ALA A O 1
ATOM 575 N N . ALA A 1 79 ? 2.729 3.368 -21.069 1.00 95.50 79 ALA A N 1
ATOM 576 C CA . ALA A 1 79 ? 3.138 4.649 -21.636 1.00 95.50 79 ALA A CA 1
ATOM 577 C C . ALA A 1 79 ? 3.213 5.743 -20.564 1.00 95.50 79 ALA A C 1
ATOM 579 O O . ALA A 1 79 ? 4.219 6.451 -20.479 1.00 95.50 79 ALA A O 1
ATOM 580 N N . ALA A 1 80 ? 2.207 5.829 -19.688 1.00 94.88 80 ALA A N 1
ATOM 581 C CA . ALA A 1 80 ? 2.233 6.752 -18.556 1.00 94.88 80 ALA A CA 1
ATOM 582 C C . ALA A 1 80 ? 3.430 6.471 -17.626 1.00 94.88 80 ALA A C 1
ATOM 584 O O . ALA A 1 80 ? 4.162 7.385 -17.251 1.00 94.88 80 ALA A O 1
ATOM 585 N N . LEU A 1 81 ? 3.691 5.208 -17.282 1.00 94.00 81 LEU A N 1
ATOM 586 C CA . LEU A 1 81 ? 4.830 4.839 -16.432 1.00 94.00 81 LEU A CA 1
ATOM 587 C C . LEU A 1 81 ? 6.183 5.194 -17.068 1.00 94.00 81 LEU A C 1
ATOM 589 O O . LEU A 1 81 ? 7.071 5.696 -16.374 1.00 94.00 81 LEU A O 1
ATOM 593 N N . ALA A 1 82 ? 6.337 4.983 -18.376 1.00 93.00 82 ALA A N 1
ATOM 594 C CA . ALA A 1 82 ? 7.537 5.367 -19.115 1.00 93.00 82 ALA A CA 1
ATOM 595 C C . ALA A 1 82 ? 7.729 6.898 -19.146 1.00 93.00 82 ALA A C 1
ATOM 597 O O . ALA A 1 82 ? 8.836 7.383 -18.895 1.00 93.00 82 ALA A O 1
ATOM 598 N N . GLU A 1 83 ? 6.651 7.665 -19.366 1.00 90.56 83 GLU A N 1
ATOM 599 C CA . GLU A 1 83 ? 6.657 9.138 -19.397 1.00 90.56 83 GLU A CA 1
ATOM 600 C C . GLU A 1 83 ? 7.189 9.736 -18.080 1.00 90.56 83 GLU A C 1
ATOM 602 O O . GLU A 1 83 ? 8.046 10.627 -18.084 1.00 90.56 83 GLU A O 1
ATOM 607 N N . PHE A 1 84 ? 6.728 9.220 -16.935 1.00 85.81 84 PHE A N 1
ATOM 608 C CA . PHE A 1 84 ? 7.110 9.736 -15.614 1.00 85.81 84 PHE A CA 1
ATOM 609 C C . PHE A 1 84 ? 8.366 9.068 -15.011 1.00 85.81 84 PHE A C 1
ATOM 611 O O . PHE A 1 84 ? 8.975 9.626 -14.087 1.00 85.81 84 PHE A O 1
ATOM 618 N N . GLY A 1 85 ? 8.790 7.908 -15.529 1.00 76.81 85 GLY A N 1
ATOM 619 C CA . GLY A 1 85 ? 9.910 7.108 -15.015 1.00 76.81 85 GLY A CA 1
ATOM 620 C C . GLY A 1 85 ? 11.312 7.580 -15.426 1.00 76.81 85 GLY A C 1
ATOM 621 O O . GLY A 1 85 ? 12.257 7.443 -14.646 1.00 76.81 85 GLY A O 1
ATOM 622 N N . GLY A 1 86 ? 11.456 8.194 -16.606 1.00 65.12 86 GLY A N 1
ATOM 623 C CA . GLY A 1 86 ? 12.764 8.489 -17.214 1.00 65.12 86 GLY A CA 1
ATOM 624 C C . GLY A 1 86 ? 13.559 9.657 -16.609 1.00 65.12 86 GLY A C 1
ATOM 625 O O . GLY A 1 86 ? 14.740 9.823 -16.913 1.00 65.12 86 GLY A O 1
ATOM 626 N N . ARG A 1 87 ? 12.952 10.482 -15.746 1.00 65.62 87 ARG A N 1
ATOM 627 C CA . ARG A 1 87 ? 13.622 11.662 -15.167 1.00 65.62 87 ARG A CA 1
ATOM 628 C C . ARG A 1 87 ? 14.256 11.340 -13.817 1.00 65.62 87 ARG A C 1
ATOM 630 O O . ARG A 1 87 ? 13.545 11.021 -12.862 1.00 65.62 87 ARG A O 1
ATOM 637 N N . VAL A 1 88 ? 15.584 11.463 -13.742 1.00 63.03 88 VAL A N 1
ATOM 638 C CA . VAL A 1 88 ? 16.332 11.475 -12.477 1.00 63.03 88 VAL A CA 1
ATOM 639 C C . VAL A 1 88 ? 16.161 12.860 -11.844 1.00 63.03 88 VAL A C 1
ATOM 641 O O . VAL A 1 88 ? 16.638 13.840 -12.423 1.00 63.03 88 VAL A O 1
ATOM 644 N N . PRO A 1 89 ? 15.499 12.972 -10.680 1.00 63.81 89 PRO A N 1
ATOM 645 C CA . PRO A 1 89 ? 15.341 14.255 -10.013 1.00 63.81 89 PRO A CA 1
ATOM 646 C C . PRO A 1 89 ? 16.689 14.800 -9.552 1.00 63.81 89 PRO A C 1
ATOM 648 O O . PRO A 1 89 ? 17.585 14.040 -9.165 1.00 63.81 89 PRO A O 1
ATOM 651 N N . ARG A 1 90 ? 16.798 16.128 -9.455 1.00 71.81 90 ARG A N 1
ATOM 652 C CA . ARG A 1 90 ? 17.866 16.737 -8.649 1.00 71.81 90 ARG A CA 1
ATOM 653 C C . ARG A 1 90 ? 17.743 16.231 -7.205 1.00 71.81 90 ARG A C 1
ATOM 655 O O . ARG A 1 90 ? 16.620 16.211 -6.703 1.00 71.81 90 ARG A O 1
ATOM 662 N N . PRO A 1 91 ? 18.845 15.877 -6.515 1.00 72.69 91 PRO A N 1
ATOM 663 C CA . PRO A 1 91 ? 18.792 15.339 -5.153 1.00 72.69 91 PRO A CA 1
ATOM 664 C C . PRO A 1 91 ? 17.929 16.159 -4.186 1.00 72.69 91 PRO A C 1
ATOM 666 O O . PRO A 1 91 ? 17.090 15.598 -3.491 1.00 72.69 91 PRO A O 1
ATOM 669 N N . SER A 1 92 ? 18.044 17.488 -4.228 1.00 75.62 92 SER A N 1
ATOM 670 C CA . SER A 1 92 ? 17.278 18.411 -3.379 1.00 75.62 92 SER A CA 1
ATOM 671 C C . SER A 1 92 ? 15.772 18.454 -3.658 1.00 75.62 92 SER A C 1
ATOM 673 O O . SER A 1 92 ? 15.015 18.927 -2.819 1.00 75.62 92 SER A O 1
ATOM 675 N N . LEU A 1 93 ? 15.324 17.979 -4.822 1.00 80.56 93 LEU A N 1
ATOM 676 C CA . LEU A 1 93 ? 13.919 17.992 -5.236 1.00 80.56 93 LEU A CA 1
ATOM 677 C C . LEU A 1 93 ? 13.321 16.584 -5.320 1.00 80.56 93 LEU A C 1
ATOM 679 O O . LEU A 1 93 ? 12.173 16.444 -5.731 1.00 80.56 93 LEU A O 1
ATOM 683 N N . GLN A 1 94 ? 14.062 15.542 -4.925 1.00 81.19 94 GLN A N 1
ATOM 684 C CA . GLN A 1 94 ? 13.604 14.154 -5.043 1.00 81.19 94 GLN A CA 1
ATOM 685 C C . GLN A 1 94 ? 12.274 13.908 -4.325 1.00 81.19 94 GLN A C 1
ATOM 687 O O . GLN 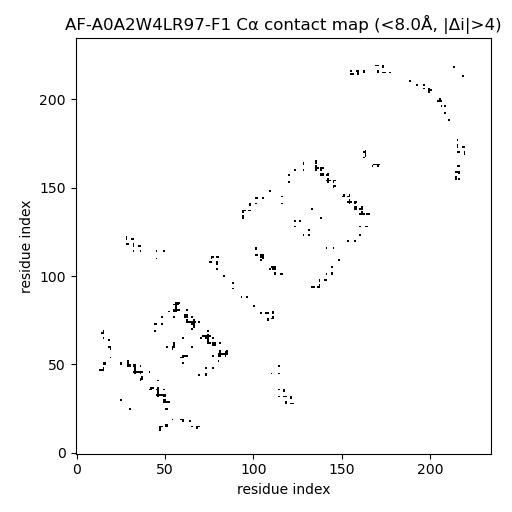A 1 94 ? 11.398 13.270 -4.903 1.00 81.19 94 GLN A O 1
ATOM 692 N N . ALA A 1 95 ? 12.102 14.434 -3.109 1.00 81.94 95 ALA A N 1
ATOM 693 C CA . ALA A 1 95 ? 10.864 14.286 -2.342 1.00 81.94 95 ALA A CA 1
ATOM 694 C C . ALA A 1 95 ? 9.664 14.924 -3.067 1.00 81.94 95 ALA A C 1
ATOM 696 O O . ALA A 1 95 ? 8.663 14.261 -3.347 1.00 81.94 95 ALA A O 1
ATOM 697 N N . VAL A 1 96 ? 9.810 16.193 -3.464 1.00 85.19 96 VAL A N 1
ATOM 698 C CA . VAL A 1 96 ? 8.773 16.953 -4.178 1.00 85.19 96 VAL A CA 1
ATOM 699 C C . VAL A 1 96 ? 8.437 16.303 -5.518 1.00 85.19 96 VAL A C 1
ATOM 701 O O . VAL A 1 96 ? 7.266 16.159 -5.856 1.00 85.19 96 VAL A O 1
ATOM 704 N N . GLU A 1 97 ? 9.443 15.862 -6.274 1.00 86.19 97 GLU A N 1
ATOM 705 C CA . GLU A 1 97 ? 9.231 15.240 -7.579 1.00 86.19 97 GLU A CA 1
ATOM 706 C C . GLU A 1 97 ? 8.556 13.868 -7.458 1.00 86.19 97 GLU A C 1
ATOM 708 O O . GLU A 1 97 ? 7.659 13.566 -8.245 1.00 86.19 97 GLU A O 1
ATOM 713 N N . ARG A 1 98 ? 8.930 13.044 -6.467 1.00 87.69 98 ARG A N 1
ATOM 714 C CA . ARG A 1 98 ? 8.263 11.756 -6.201 1.00 87.69 98 ARG A CA 1
ATOM 715 C C . ARG A 1 98 ? 6.786 11.967 -5.854 1.00 87.69 98 ARG A C 1
ATOM 717 O O . ARG A 1 98 ? 5.932 11.307 -6.445 1.00 87.69 98 ARG A O 1
ATOM 724 N N . ALA A 1 99 ? 6.484 12.913 -4.963 1.00 88.94 99 ALA A N 1
ATOM 725 C CA . ALA A 1 99 ? 5.110 13.267 -4.609 1.00 88.94 99 ALA A CA 1
ATOM 726 C C . ALA A 1 99 ? 4.324 13.795 -5.823 1.00 88.94 99 ALA A C 1
ATOM 728 O O . ALA A 1 99 ? 3.234 13.308 -6.120 1.00 88.94 99 ALA A O 1
ATOM 729 N N . TRP A 1 100 ? 4.898 14.741 -6.572 1.00 90.44 100 TRP A N 1
ATOM 730 C CA . TRP A 1 100 ? 4.281 15.311 -7.770 1.00 90.44 100 TRP A CA 1
ATOM 731 C C . TRP A 1 100 ? 3.971 14.246 -8.828 1.00 90.44 100 TRP A C 1
ATOM 733 O O . TRP A 1 100 ? 2.862 14.227 -9.357 1.00 90.44 100 TRP A O 1
ATOM 743 N N . LYS A 1 101 ? 4.899 13.315 -9.095 1.00 90.56 101 LYS A N 1
ATOM 744 C CA . LYS A 1 101 ? 4.677 12.203 -10.036 1.00 90.56 101 LYS A CA 1
ATOM 745 C C . LYS A 1 101 ? 3.473 11.355 -9.637 1.00 90.56 101 LYS A C 1
ATOM 747 O O . LYS A 1 101 ? 2.648 11.054 -10.492 1.00 90.56 101 LYS A O 1
ATOM 752 N N . LEU A 1 102 ? 3.339 11.009 -8.354 1.00 92.44 102 LEU A N 1
ATOM 753 C CA . LEU A 1 102 ? 2.182 10.252 -7.865 1.00 92.44 102 LEU A CA 1
ATOM 754 C C . LEU A 1 102 ? 0.865 11.012 -8.086 1.00 92.44 102 LEU A C 1
ATOM 756 O O . LEU A 1 102 ? -0.101 10.420 -8.564 1.00 92.44 102 LEU A O 1
ATOM 760 N N . PHE A 1 103 ? 0.831 12.319 -7.812 1.00 92.50 103 PHE A N 1
ATOM 761 C CA . PHE A 1 103 ? -0.351 13.147 -8.082 1.00 92.50 103 PHE A CA 1
ATOM 762 C C . PHE A 1 103 ? -0.678 13.261 -9.576 1.00 92.50 103 PHE A C 1
ATOM 764 O O . PHE A 1 103 ? -1.848 13.216 -9.951 1.00 92.50 103 PHE A O 1
ATOM 771 N N . MET A 1 104 ? 0.330 13.396 -10.440 1.00 93.88 104 MET A N 1
ATOM 772 C CA . MET A 1 104 ? 0.109 13.458 -11.888 1.00 93.88 104 MET A CA 1
ATOM 773 C C . MET A 1 104 ? -0.406 12.131 -12.438 1.00 93.88 104 MET A C 1
ATOM 775 O O . MET A 1 104 ? -1.350 12.124 -13.226 1.00 93.88 104 MET A O 1
ATOM 779 N N . LEU A 1 105 ? 0.166 11.012 -11.988 1.00 93.88 105 LEU A N 1
ATOM 780 C CA . LEU A 1 105 ? -0.312 9.684 -12.359 1.00 93.88 105 LEU A CA 1
ATOM 781 C C . LEU A 1 105 ? -1.751 9.470 -11.893 1.00 93.88 105 LEU A C 1
ATOM 783 O O . LEU A 1 105 ? -2.556 8.998 -12.683 1.00 93.88 105 LEU A O 1
ATOM 787 N N . LEU A 1 106 ? -2.110 9.888 -10.675 1.00 94.19 106 LEU A N 1
ATOM 788 C CA . LEU A 1 106 ? -3.487 9.786 -10.181 1.00 94.19 106 LEU A CA 1
ATOM 789 C C . LEU A 1 106 ? -4.496 10.420 -11.146 1.00 94.19 106 LEU A C 1
ATOM 791 O O . LEU A 1 106 ? -5.559 9.854 -11.373 1.00 94.19 106 LEU A O 1
ATOM 795 N N . TYR A 1 107 ? -4.175 11.592 -11.696 1.00 93.12 107 TYR A N 1
ATOM 796 C CA . TYR A 1 107 ? -5.077 12.312 -12.594 1.00 93.12 107 TYR A CA 1
ATOM 797 C C . TYR A 1 107 ? -5.040 11.784 -14.035 1.00 93.12 107 TYR A C 1
ATOM 799 O O . TYR A 1 107 ? -6.068 11.753 -14.705 1.00 93.12 107 TYR A O 1
ATOM 807 N N . ARG A 1 108 ? -3.862 11.383 -14.526 1.00 94.06 108 ARG A N 1
ATOM 808 C CA . ARG A 1 108 ? -3.649 11.024 -15.938 1.00 94.06 108 ARG A CA 1
ATOM 809 C C . ARG A 1 108 ? -3.869 9.540 -16.230 1.00 94.06 108 ARG A C 1
ATOM 811 O O . ARG A 1 108 ? -4.355 9.208 -17.303 1.00 94.06 108 ARG A O 1
ATOM 818 N N . ASN A 1 109 ? -3.498 8.660 -15.304 1.00 96.38 109 ASN A N 1
ATOM 819 C CA . ASN A 1 109 ? -3.665 7.211 -15.412 1.00 96.38 109 ASN A CA 1
ATOM 820 C C . ASN A 1 109 ? -3.714 6.580 -13.997 1.00 96.38 109 ASN A C 1
ATOM 822 O O . ASN A 1 109 ? -2.670 6.211 -13.446 1.00 96.38 109 ASN A O 1
ATOM 826 N N . PRO A 1 110 ? -4.907 6.456 -13.383 1.00 95.75 110 PRO A N 1
ATOM 827 C CA . PRO A 1 110 ? -5.053 5.901 -12.036 1.00 95.75 110 PRO A CA 1
ATOM 828 C C . PRO A 1 110 ? -4.411 4.511 -11.834 1.00 95.75 110 PRO A C 1
ATOM 830 O O . PRO A 1 110 ? -3.773 4.324 -10.795 1.00 95.75 110 PRO A O 1
ATOM 833 N N . PRO A 1 111 ? -4.470 3.555 -12.790 1.00 97.06 111 PRO A N 1
ATOM 834 C CA . PRO A 1 111 ? -3.776 2.270 -12.645 1.00 97.06 111 PRO A CA 1
ATOM 835 C C . PRO A 1 111 ? -2.251 2.401 -12.494 1.00 97.06 111 PRO A C 1
ATOM 837 O O . PRO A 1 111 ? -1.644 1.714 -11.668 1.00 97.06 111 PRO A O 1
ATOM 840 N N . ALA A 1 112 ? -1.616 3.333 -13.215 1.00 96.50 112 ALA A N 1
ATOM 841 C CA . ALA A 1 112 ? -0.191 3.623 -13.045 1.00 96.50 112 ALA A CA 1
ATOM 842 C C . ALA A 1 112 ? 0.114 4.168 -11.640 1.00 96.50 112 ALA A C 1
ATOM 844 O O . ALA A 1 112 ? 1.122 3.794 -11.034 1.00 96.50 112 ALA A O 1
ATOM 845 N N . ALA A 1 113 ? -0.764 5.016 -11.091 1.00 96.50 113 ALA A N 1
ATOM 846 C CA . ALA A 1 113 ? -0.635 5.499 -9.717 1.00 96.50 113 ALA A CA 1
ATOM 847 C C . ALA A 1 113 ? -0.728 4.347 -8.707 1.00 96.50 113 ALA A C 1
ATOM 849 O O . ALA A 1 113 ? 0.106 4.266 -7.807 1.00 96.50 113 ALA A O 1
ATOM 850 N N . VAL A 1 114 ? -1.679 3.423 -8.891 1.00 97.56 114 VAL A N 1
ATOM 851 C CA . VAL A 1 114 ? -1.818 2.219 -8.054 1.00 97.56 114 VAL A CA 1
ATOM 852 C C . VAL A 1 114 ? -0.536 1.386 -8.078 1.00 97.56 114 VAL A C 1
ATOM 854 O O . VAL A 1 114 ? -0.035 1.022 -7.015 1.00 97.56 114 VAL A O 1
ATOM 857 N N . LEU A 1 115 ? 0.067 1.144 -9.247 1.00 97.12 115 LEU A N 1
ATOM 858 C CA . LEU A 1 115 ? 1.341 0.417 -9.340 1.00 97.12 115 LEU A CA 1
ATOM 859 C C . LEU A 1 115 ? 2.473 1.108 -8.578 1.00 97.12 115 LEU A C 1
ATOM 861 O O . LEU A 1 115 ? 3.208 0.456 -7.836 1.00 97.12 115 LEU A O 1
ATOM 865 N N . LYS A 1 116 ? 2.603 2.431 -8.719 1.00 95.75 116 LYS A N 1
ATOM 866 C CA . LYS A 1 116 ? 3.632 3.207 -8.015 1.00 95.75 116 LYS A CA 1
ATOM 867 C C . LYS A 1 116 ? 3.416 3.242 -6.503 1.00 95.75 116 LYS A C 1
ATOM 869 O O . LYS A 1 116 ? 4.389 3.151 -5.757 1.00 95.75 116 LYS A O 1
ATOM 874 N N . LEU A 1 117 ? 2.167 3.333 -6.051 1.00 97.44 117 LEU A N 1
ATOM 875 C CA . LEU A 1 117 ? 1.813 3.225 -4.635 1.00 97.44 117 LEU A CA 1
ATOM 876 C C . LEU A 1 117 ? 2.107 1.828 -4.090 1.00 97.44 117 LEU A C 1
ATOM 878 O O . LEU A 1 117 ? 2.615 1.704 -2.982 1.00 97.44 117 LEU A O 1
ATOM 882 N N . THR A 1 118 ? 1.843 0.788 -4.879 1.00 98.06 118 THR A N 1
ATOM 883 C CA . THR A 1 118 ? 2.131 -0.601 -4.505 1.00 98.06 118 THR A CA 1
ATOM 884 C C . THR A 1 118 ? 3.630 -0.842 -4.394 1.00 98.06 118 THR A C 1
ATOM 886 O O . THR A 1 118 ? 4.078 -1.439 -3.422 1.00 98.06 118 THR A O 1
ATOM 889 N N . GLU A 1 119 ? 4.425 -0.344 -5.348 1.00 96.38 119 GLU A N 1
ATOM 890 C CA . GLU A 1 119 ? 5.888 -0.418 -5.273 1.00 96.38 119 GLU A CA 1
ATOM 891 C C . GLU A 1 119 ? 6.417 0.278 -4.020 1.00 96.38 119 GLU A C 1
ATOM 893 O O . GLU A 1 119 ? 7.240 -0.301 -3.310 1.00 96.38 119 GLU A O 1
ATOM 898 N N . LEU A 1 120 ? 5.917 1.482 -3.720 1.00 96.31 120 LEU A N 1
ATOM 899 C CA . LEU A 1 120 ? 6.281 2.203 -2.505 1.00 96.31 120 LEU A CA 1
ATOM 900 C C . LEU A 1 120 ? 5.896 1.406 -1.253 1.00 96.31 120 LEU A C 1
ATOM 902 O O . LEU A 1 120 ? 6.731 1.207 -0.381 1.00 96.31 120 LEU A O 1
ATOM 906 N N . LEU A 1 121 ? 4.661 0.914 -1.171 1.00 97.88 121 LEU A N 1
ATOM 907 C CA . LEU A 1 121 ? 4.175 0.145 -0.028 1.00 97.88 121 LEU A CA 1
ATOM 908 C C . LEU A 1 121 ? 5.019 -1.111 0.212 1.00 97.88 121 LEU A C 1
ATOM 910 O O . LEU A 1 121 ? 5.458 -1.362 1.331 1.00 97.88 121 LEU A O 1
ATOM 914 N N . VAL A 1 122 ? 5.286 -1.879 -0.846 1.00 97.19 122 VAL A N 1
ATOM 915 C CA . VAL A 1 122 ? 6.131 -3.078 -0.782 1.00 97.19 122 VAL A CA 1
ATOM 916 C C . VAL A 1 122 ? 7.550 -2.719 -0.342 1.00 97.19 122 VAL A C 1
ATOM 918 O O . VAL A 1 122 ? 8.103 -3.411 0.509 1.00 97.19 122 VAL A O 1
ATOM 921 N N . GLN A 1 123 ? 8.126 -1.630 -0.865 1.00 95.62 123 GLN A N 1
ATOM 922 C CA . GLN A 1 123 ? 9.439 -1.147 -0.433 1.00 95.62 123 GLN A CA 1
ATOM 923 C C . GLN A 1 123 ? 9.446 -0.830 1.068 1.00 95.62 123 GLN A C 1
ATOM 925 O O . GLN A 1 123 ? 10.337 -1.299 1.775 1.00 95.62 123 GLN A O 1
ATOM 930 N N . LEU A 1 124 ? 8.465 -0.065 1.551 1.00 96.94 124 LEU A N 1
ATOM 931 C CA . LEU A 1 124 ? 8.385 0.354 2.951 1.00 96.94 124 LEU A CA 1
ATOM 932 C C . LEU A 1 124 ? 8.158 -0.835 3.897 1.00 96.94 124 LEU A C 1
ATOM 934 O O . LEU A 1 124 ? 8.756 -0.877 4.961 1.00 96.94 124 LEU A O 1
ATOM 938 N N . ARG A 1 125 ? 7.360 -1.836 3.504 1.00 96.38 125 ARG A N 1
ATOM 939 C CA . ARG A 1 125 ? 7.155 -3.065 4.296 1.00 96.38 125 ARG A CA 1
ATOM 940 C C . ARG A 1 125 ? 8.407 -3.939 4.403 1.00 96.38 125 ARG A C 1
ATOM 942 O O . ARG A 1 125 ? 8.555 -4.679 5.369 1.00 96.38 125 ARG A O 1
ATOM 949 N N . GLN A 1 126 ? 9.266 -3.914 3.384 1.00 94.62 126 GLN A N 1
ATOM 950 C CA . GLN A 1 126 ? 10.457 -4.769 3.294 1.00 94.62 126 GLN A CA 1
ATOM 951 C C . GLN A 1 126 ? 11.728 -4.104 3.834 1.00 94.62 126 GLN A C 1
ATOM 953 O O . GLN A 1 126 ? 12.758 -4.768 3.947 1.00 94.62 126 GLN A O 1
ATOM 958 N N . THR A 1 127 ? 11.671 -2.809 4.139 1.00 94.62 127 THR A N 1
ATOM 959 C CA . THR A 1 127 ? 12.813 -2.008 4.585 1.00 94.62 127 THR A CA 1
ATOM 960 C C . THR A 1 127 ? 12.621 -1.659 6.054 1.00 94.62 127 THR A C 1
ATOM 962 O O . THR A 1 127 ? 11.526 -1.283 6.461 1.00 94.62 127 THR A O 1
ATOM 965 N N . GLN A 1 128 ? 13.668 -1.800 6.865 1.00 93.31 128 GLN A N 1
ATOM 966 C CA . GLN A 1 128 ? 13.598 -1.378 8.263 1.00 93.31 128 GLN A CA 1
ATOM 967 C C . GLN A 1 128 ? 13.466 0.142 8.330 1.00 93.31 128 GLN A C 1
ATOM 969 O O . GLN A 1 128 ? 14.077 0.833 7.520 1.00 93.31 128 GLN A O 1
ATOM 974 N N . ASP A 1 129 ? 12.727 0.663 9.313 1.00 91.50 129 ASP A N 1
ATOM 975 C CA . ASP A 1 129 ? 12.460 2.104 9.431 1.00 91.50 129 ASP A CA 1
ATOM 976 C C . ASP A 1 129 ? 13.757 2.955 9.370 1.00 91.50 129 ASP A C 1
ATOM 978 O O . ASP A 1 129 ? 13.767 4.013 8.749 1.00 91.50 129 ASP A O 1
ATOM 982 N N . ALA A 1 130 ? 14.876 2.464 9.925 1.00 88.94 130 ALA A N 1
ATOM 983 C CA . ALA A 1 130 ? 16.181 3.143 9.905 1.00 88.94 130 ALA A CA 1
ATOM 984 C C . ALA A 1 130 ? 16.847 3.239 8.513 1.00 88.94 130 ALA A C 1
ATOM 986 O O . ALA A 1 130 ? 17.688 4.111 8.301 1.00 88.94 130 ALA A O 1
ATOM 987 N N . ASP A 1 131 ? 16.473 2.364 7.577 1.00 93.19 131 ASP A N 1
ATOM 988 C CA . ASP A 1 131 ? 17.057 2.258 6.234 1.00 93.19 131 ASP A CA 1
ATOM 989 C C . ASP A 1 131 ? 16.164 2.887 5.147 1.00 93.19 131 ASP A C 1
ATOM 991 O O . ASP A 1 131 ? 16.497 2.852 3.958 1.00 93.19 131 ASP A O 1
ATOM 995 N N . ILE A 1 132 ? 15.004 3.440 5.521 1.00 92.19 132 ILE A N 1
ATOM 996 C CA . ILE A 1 132 ? 14.071 4.046 4.567 1.00 92.19 132 ILE A CA 1
ATOM 997 C C . ILE A 1 132 ? 14.645 5.370 4.044 1.00 92.19 132 ILE A C 1
ATOM 999 O O . ILE A 1 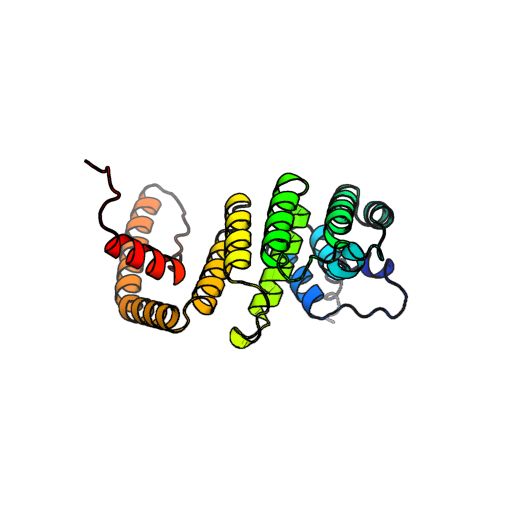132 ? 14.819 6.340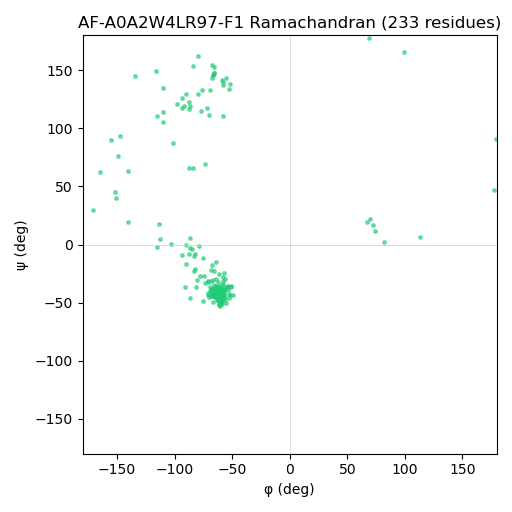 4.775 1.00 92.19 132 ILE A O 1
ATOM 1003 N N . ASP A 1 133 ? 14.883 5.423 2.730 1.00 89.50 133 ASP A N 1
ATOM 1004 C CA . ASP A 1 133 ? 15.415 6.592 2.013 1.00 89.50 133 ASP A CA 1
ATOM 1005 C C . ASP A 1 133 ? 14.332 7.596 1.568 1.00 89.50 133 ASP A C 1
ATOM 1007 O O . ASP A 1 133 ? 14.625 8.626 0.955 1.00 89.50 133 ASP A O 1
ATOM 1011 N N . VAL A 1 134 ? 13.061 7.283 1.820 1.00 91.06 134 VAL A N 1
ATOM 1012 C CA . VAL A 1 134 ? 11.904 8.085 1.412 1.00 91.06 134 VAL A CA 1
ATOM 1013 C C . VAL A 1 134 ? 11.513 9.026 2.548 1.00 91.06 134 VAL A C 1
ATOM 1015 O O . VAL A 1 134 ? 11.252 8.567 3.656 1.00 91.06 134 VAL A O 1
ATOM 1018 N N . SER A 1 135 ? 11.413 10.334 2.281 1.00 93.19 135 SER A N 1
ATOM 1019 C CA . SER A 1 135 ? 11.035 11.280 3.341 1.00 93.19 135 SER A CA 1
ATOM 1020 C C . SER A 1 135 ? 9.585 11.058 3.813 1.00 93.19 135 SER A C 1
ATOM 1022 O O . SER A 1 135 ? 8.718 10.738 2.982 1.00 93.19 135 SER A O 1
ATOM 1024 N N . PRO A 1 136 ? 9.286 11.277 5.109 1.00 94.50 136 PRO A N 1
ATOM 1025 C CA . PRO A 1 136 ? 7.933 11.145 5.650 1.00 94.50 136 PRO A CA 1
ATOM 1026 C C . PRO A 1 136 ? 6.895 11.988 4.899 1.00 94.50 136 PRO A C 1
ATOM 1028 O O . PRO A 1 136 ? 5.787 11.521 4.648 1.00 94.50 136 PRO A O 1
ATOM 1031 N N . GLU A 1 137 ? 7.256 13.190 4.445 1.00 93.50 137 GLU A N 1
ATOM 1032 C CA . GLU A 1 137 ? 6.378 14.080 3.674 1.00 93.50 137 GLU A CA 1
ATOM 1033 C C . GLU A 1 137 ? 5.971 13.457 2.333 1.00 93.50 137 GLU A C 1
ATOM 1035 O O . GLU A 1 137 ? 4.825 13.586 1.898 1.00 93.50 137 GLU A O 1
ATOM 1040 N N . THR A 1 138 ? 6.889 12.732 1.687 1.00 94.44 138 THR A N 1
ATOM 1041 C CA . THR A 1 138 ? 6.597 12.010 0.440 1.00 94.44 138 THR A CA 1
ATOM 1042 C C . THR A 1 138 ? 5.623 10.858 0.696 1.00 94.44 138 THR A C 1
ATOM 1044 O O . THR A 1 138 ? 4.710 10.629 -0.100 1.00 94.44 138 THR A O 1
ATOM 1047 N N . ILE A 1 139 ? 5.780 10.151 1.818 1.00 97.06 139 ILE A N 1
ATOM 1048 C CA . ILE A 1 139 ? 4.886 9.058 2.224 1.00 97.06 139 ILE A CA 1
ATOM 1049 C C . ILE A 1 139 ? 3.494 9.606 2.576 1.00 97.06 139 ILE A C 1
ATOM 1051 O O . ILE A 1 139 ? 2.482 9.035 2.169 1.00 97.06 139 ILE A O 1
ATOM 1055 N N . VAL A 1 140 ? 3.415 10.756 3.250 1.00 96.69 140 VAL A N 1
ATOM 1056 C CA . VAL A 1 140 ? 2.148 11.455 3.517 1.00 96.69 140 VAL A CA 1
ATOM 1057 C C . VAL A 1 140 ? 1.470 11.898 2.218 1.00 96.69 140 VAL A C 1
ATOM 1059 O O . VAL A 1 140 ? 0.264 11.702 2.061 1.00 96.69 140 VAL A O 1
ATOM 1062 N N . ALA A 1 141 ? 2.225 12.426 1.251 1.00 95.50 141 ALA A N 1
ATOM 1063 C CA . ALA A 1 141 ? 1.692 12.748 -0.071 1.00 95.50 141 ALA A CA 1
ATOM 1064 C C . ALA A 1 141 ? 1.119 11.505 -0.775 1.00 95.50 141 ALA A C 1
ATOM 1066 O O . ALA A 1 141 ? 0.006 11.554 -1.300 1.00 95.50 141 ALA A O 1
ATOM 1067 N N . ALA A 1 142 ? 1.825 10.370 -0.721 1.00 96.94 142 ALA A N 1
ATOM 1068 C CA . ALA A 1 142 ? 1.327 9.094 -1.232 1.00 96.94 142 ALA A CA 1
ATOM 1069 C C . ALA A 1 142 ? 0.032 8.652 -0.523 1.00 96.94 142 ALA A C 1
ATOM 1071 O O . ALA A 1 142 ? -0.923 8.240 -1.181 1.00 96.94 142 ALA A O 1
ATOM 1072 N N . ALA A 1 143 ? -0.060 8.827 0.798 1.00 97.44 143 ALA A N 1
ATOM 1073 C CA . ALA A 1 143 ? -1.282 8.548 1.545 1.00 97.44 143 ALA A CA 1
ATOM 1074 C C . ALA A 1 143 ? -2.466 9.426 1.089 1.00 97.44 143 ALA A C 1
ATOM 1076 O O . ALA A 1 143 ? -3.590 8.935 0.987 1.00 97.44 143 ALA A O 1
ATOM 1077 N N . HIS A 1 144 ? -2.242 10.700 0.746 1.00 96.31 144 HIS A N 1
ATOM 1078 C CA . HIS A 1 144 ? -3.296 11.547 0.172 1.00 96.31 144 HIS A CA 1
ATOM 1079 C C . HIS A 1 144 ? -3.784 11.047 -1.191 1.00 96.31 144 HIS A C 1
ATOM 1081 O O . HIS A 1 144 ? -4.983 11.123 -1.470 1.00 96.31 144 HIS A O 1
ATOM 1087 N N . VAL A 1 145 ? -2.891 10.497 -2.018 1.00 96.75 145 VAL A N 1
ATOM 1088 C CA . VAL A 1 145 ? -3.276 9.835 -3.272 1.00 96.75 145 VAL A CA 1
ATOM 1089 C C . VAL A 1 145 ? -4.137 8.601 -2.979 1.00 96.75 145 VAL A C 1
ATOM 1091 O O . VAL A 1 145 ? -5.207 8.460 -3.571 1.00 96.75 145 VAL A O 1
ATOM 1094 N N . CYS A 1 146 ? -3.757 7.767 -2.004 1.00 97.31 146 CYS A N 1
ATOM 1095 C CA . CYS A 1 146 ? -4.571 6.627 -1.566 1.00 97.31 146 CYS A CA 1
ATOM 1096 C C . CYS A 1 146 ? -5.978 7.043 -1.103 1.00 97.31 146 CYS A C 1
ATOM 1098 O O . CYS A 1 146 ? -6.945 6.358 -1.435 1.00 97.31 146 CYS A O 1
ATOM 1100 N N . SER A 1 147 ? -6.126 8.178 -0.404 1.00 95.62 147 SER A N 1
ATOM 1101 C CA . SER A 1 147 ? -7.446 8.716 -0.026 1.00 95.62 147 SER A CA 1
ATOM 1102 C C . SER A 1 147 ? -8.345 8.961 -1.234 1.00 95.62 147 SER A C 1
ATOM 1104 O O . SER A 1 147 ? -9.543 8.703 -1.170 1.00 95.62 147 SER A O 1
ATOM 1106 N N . ARG A 1 148 ? -7.780 9.471 -2.336 1.00 96.75 148 ARG A N 1
ATOM 1107 C CA . ARG A 1 148 ? -8.532 9.767 -3.564 1.00 96.75 148 ARG A CA 1
ATOM 1108 C C . ARG A 1 148 ? -8.906 8.510 -4.344 1.00 96.75 148 ARG A C 1
ATOM 1110 O O . ARG A 1 148 ? -9.920 8.518 -5.026 1.00 96.75 148 ARG A O 1
ATOM 1117 N N . LEU A 1 149 ? -8.116 7.447 -4.210 1.00 94.94 149 LEU A N 1
ATOM 1118 C CA . LEU A 1 149 ? -8.372 6.138 -4.815 1.00 94.94 149 LEU A CA 1
ATOM 1119 C C . LEU A 1 149 ? -9.297 5.246 -3.971 1.00 94.94 149 LEU A C 1
ATOM 1121 O O . LEU A 1 149 ? -9.609 4.136 -4.384 1.00 94.94 149 LEU A O 1
ATOM 1125 N N . GLY A 1 150 ? -9.702 5.685 -2.774 1.00 94.81 150 GLY A N 1
ATOM 1126 C CA . GLY A 1 150 ? -10.488 4.860 -1.850 1.00 94.81 150 GLY A CA 1
ATOM 1127 C C . GLY A 1 150 ? -9.685 3.748 -1.160 1.00 94.81 150 GLY A C 1
ATOM 1128 O O . GLY A 1 150 ? -10.263 2.891 -0.498 1.00 94.81 150 GLY A O 1
ATOM 1129 N N . MET A 1 151 ? -8.351 3.769 -1.252 1.00 95.62 151 MET A N 1
ATOM 1130 C CA . MET A 1 151 ? -7.457 2.760 -0.669 1.00 95.62 151 MET A CA 1
ATOM 1131 C C . MET A 1 151 ? -7.178 3.063 0.809 1.00 95.62 151 MET A C 1
ATOM 1133 O O . MET A 1 151 ? -6.061 3.424 1.190 1.00 95.62 151 MET A O 1
ATOM 1137 N N . TRP A 1 152 ? -8.208 2.981 1.654 1.00 94.25 152 TRP A N 1
ATOM 1138 C CA . TRP A 1 152 ? -8.106 3.423 3.049 1.00 94.25 152 TRP A CA 1
ATOM 1139 C C . TRP A 1 152 ? -7.079 2.631 3.863 1.00 94.25 152 TRP A C 1
ATOM 1141 O O . TRP A 1 152 ? -6.370 3.243 4.659 1.00 94.25 152 TRP A O 1
ATOM 1151 N N . ASP A 1 153 ? -6.981 1.311 3.681 1.00 94.56 153 ASP A N 1
ATOM 1152 C CA . ASP A 1 153 ? -6.074 0.482 4.493 1.00 94.56 153 ASP A CA 1
ATOM 1153 C C . ASP A 1 153 ? -4.616 0.818 4.177 1.00 94.56 153 ASP A C 1
ATOM 1155 O O . ASP A 1 153 ? -3.833 1.105 5.081 1.00 94.56 153 ASP A O 1
ATOM 1159 N N . VAL A 1 154 ? -4.296 0.959 2.886 1.00 97.00 154 VAL A N 1
ATOM 1160 C CA . VAL A 1 154 ? -2.979 1.425 2.428 1.00 97.00 154 VAL A CA 1
ATOM 1161 C C . VAL A 1 154 ? -2.689 2.839 2.924 1.00 97.00 154 VAL A C 1
ATOM 1163 O O . VAL A 1 154 ? -1.597 3.107 3.414 1.00 97.00 154 VAL A O 1
ATOM 1166 N N . ARG A 1 155 ? -3.665 3.752 2.856 1.00 97.31 155 ARG A N 1
ATOM 1167 C CA . ARG A 1 155 ? -3.517 5.109 3.399 1.00 97.31 155 ARG A CA 1
ATOM 1168 C C . ARG A 1 155 ? -3.137 5.074 4.878 1.00 97.31 155 ARG A C 1
ATOM 1170 O O . ARG A 1 155 ? -2.233 5.804 5.274 1.00 97.31 155 ARG A O 1
ATOM 1177 N N . CYS A 1 156 ? -3.830 4.273 5.686 1.00 97.06 156 CYS A N 1
ATOM 1178 C CA . CYS A 1 156 ? -3.547 4.184 7.117 1.00 97.06 156 CYS A CA 1
ATOM 1179 C C . CYS A 1 156 ? -2.162 3.613 7.382 1.00 97.06 156 CYS A C 1
ATOM 1181 O O . CYS A 1 156 ? -1.424 4.178 8.180 1.00 97.06 156 CYS A O 1
ATOM 1183 N N . GLU A 1 157 ? -1.784 2.563 6.660 1.00 97.62 157 GLU A N 1
ATOM 1184 C CA . GLU A 1 157 ? -0.465 1.959 6.788 1.00 97.62 157 GLU A CA 1
ATOM 1185 C C . GLU A 1 157 ? 0.659 2.937 6.420 1.00 97.62 157 GLU A C 1
ATOM 1187 O O . GLU A 1 157 ? 1.608 3.101 7.186 1.00 97.62 157 GLU A O 1
ATOM 1192 N N . LEU A 1 158 ? 0.531 3.658 5.299 1.00 98.00 158 LEU A N 1
ATOM 1193 C CA . LEU A 1 158 ? 1.496 4.689 4.901 1.00 98.00 158 LEU A CA 1
ATOM 1194 C C . LEU A 1 158 ? 1.600 5.801 5.952 1.00 98.00 158 LEU A C 1
ATOM 1196 O O . LEU A 1 158 ? 2.696 6.269 6.252 1.00 98.00 158 LEU A O 1
ATOM 1200 N N . ARG A 1 159 ? 0.475 6.217 6.540 1.00 98.00 159 ARG A N 1
ATOM 1201 C CA . ARG A 1 159 ? 0.452 7.234 7.598 1.00 98.00 159 ARG A CA 1
ATOM 1202 C C . ARG A 1 159 ? 1.087 6.743 8.898 1.00 98.00 159 ARG A C 1
ATOM 1204 O O . ARG A 1 159 ? 1.797 7.519 9.533 1.00 98.00 159 ARG A O 1
ATOM 1211 N N . ASP A 1 160 ? 0.885 5.481 9.266 1.00 97.56 160 ASP A N 1
ATOM 1212 C CA . ASP A 1 160 ? 1.544 4.870 10.422 1.00 97.56 160 ASP A CA 1
ATOM 1213 C C . ASP A 1 160 ? 3.058 4.746 10.200 1.00 97.56 160 ASP A C 1
ATOM 1215 O O . ASP A 1 160 ? 3.829 5.054 11.107 1.00 97.56 160 ASP A O 1
ATOM 1219 N N . ILE A 1 161 ? 3.501 4.362 8.995 1.00 97.69 161 ILE A N 1
ATOM 1220 C CA . ILE A 1 161 ? 4.926 4.360 8.623 1.00 97.69 161 ILE A CA 1
ATOM 1221 C C . ILE A 1 161 ? 5.501 5.778 8.716 1.00 97.69 161 ILE A C 1
ATOM 1223 O O . ILE A 1 161 ? 6.515 5.982 9.376 1.00 97.69 161 ILE A O 1
ATOM 1227 N N . ALA A 1 162 ? 4.840 6.773 8.117 1.00 97.19 162 ALA A N 1
ATOM 1228 C CA . ALA A 1 162 ? 5.296 8.161 8.172 1.00 97.19 162 ALA A CA 1
ATOM 1229 C C . ALA A 1 162 ? 5.413 8.672 9.617 1.00 97.19 162 ALA A C 1
ATOM 1231 O O . ALA A 1 162 ? 6.415 9.292 9.957 1.00 97.19 162 ALA A O 1
ATOM 1232 N N . ALA A 1 163 ? 4.444 8.358 10.483 1.00 96.88 163 ALA A N 1
ATOM 1233 C CA . ALA A 1 163 ? 4.489 8.735 11.893 1.00 96.88 163 ALA A CA 1
ATOM 1234 C C . ALA A 1 163 ? 5.695 8.123 12.626 1.00 96.88 163 ALA A C 1
ATOM 1236 O O . ALA A 1 163 ? 6.364 8.830 13.380 1.00 96.88 163 ALA A O 1
ATOM 1237 N N . ARG A 1 164 ? 6.009 6.841 12.374 1.00 96.50 164 ARG A N 1
ATOM 1238 C CA . ARG A 1 164 ? 7.195 6.185 12.954 1.00 96.50 164 ARG A CA 1
ATOM 1239 C C . ARG A 1 164 ? 8.500 6.814 12.483 1.00 96.50 164 ARG A C 1
ATOM 1241 O O . ARG A 1 164 ? 9.418 6.941 13.282 1.00 96.50 164 ARG A O 1
ATOM 1248 N N . LEU A 1 165 ? 8.572 7.223 11.218 1.00 96.31 165 LEU A N 1
ATOM 1249 C CA . LEU A 1 165 ? 9.757 7.875 10.660 1.00 96.31 165 LEU A CA 1
ATOM 1250 C C . LEU A 1 165 ? 9.924 9.320 11.146 1.00 96.31 165 LEU A C 1
ATOM 1252 O O . LEU A 1 165 ? 11.052 9.782 11.292 1.00 96.31 165 LEU A O 1
ATOM 1256 N N . SER A 1 166 ? 8.823 10.034 11.395 1.00 95.38 166 SER A N 1
ATOM 1257 C CA . SER A 1 166 ? 8.854 11.417 11.880 1.00 95.38 166 SER A CA 1
ATOM 1258 C C . SER A 1 166 ? 9.226 11.524 13.360 1.00 95.38 166 SER A C 1
ATOM 1260 O O . SER A 1 166 ? 10.077 12.336 13.711 1.00 95.38 166 SER A O 1
ATOM 1262 N N . ASP A 1 167 ? 8.593 10.732 14.230 1.00 95.56 167 ASP A N 1
ATOM 1263 C CA . ASP A 1 167 ? 8.900 10.698 15.664 1.00 95.56 167 ASP A CA 1
ATOM 1264 C C . ASP A 1 167 ? 8.680 9.276 16.220 1.00 95.56 167 ASP A C 1
ATOM 1266 O O . ASP A 1 167 ? 7.565 8.919 16.631 1.00 95.56 167 ASP A O 1
ATOM 1270 N N . PRO A 1 168 ? 9.743 8.449 16.265 1.00 95.62 168 PRO A N 1
ATOM 1271 C CA . PRO A 1 168 ? 9.661 7.082 16.770 1.00 95.62 168 PRO A CA 1
ATOM 1272 C C . PRO A 1 168 ? 9.183 7.001 18.226 1.00 95.62 168 PRO A C 1
ATOM 1274 O O . PRO A 1 168 ? 8.463 6.070 18.595 1.00 95.62 168 PRO A O 1
ATOM 1277 N N . HIS A 1 169 ? 9.554 7.975 19.066 1.00 96.19 169 HIS A N 1
ATOM 1278 C CA . HIS A 1 169 ? 9.185 7.979 20.481 1.00 96.19 169 HIS A CA 1
ATOM 1279 C C . HIS A 1 169 ? 7.695 8.261 20.663 1.00 96.19 169 HIS A C 1
ATOM 1281 O O . HIS A 1 169 ? 7.025 7.596 21.459 1.00 96.19 169 HIS A O 1
ATOM 1287 N N . LEU A 1 170 ? 7.160 9.227 19.917 1.00 95.50 170 LEU A N 1
ATOM 1288 C CA . LEU A 1 170 ? 5.734 9.530 19.924 1.00 95.50 170 LEU A CA 1
ATOM 1289 C C . LEU A 1 170 ? 4.913 8.363 19.362 1.00 95.50 170 LEU A C 1
ATOM 1291 O O . LEU A 1 170 ? 3.903 7.985 19.960 1.00 95.50 170 LEU A O 1
ATOM 1295 N N . ALA A 1 171 ? 5.378 7.736 18.280 1.00 95.69 171 ALA A N 1
ATOM 1296 C CA . ALA A 1 171 ? 4.743 6.553 17.705 1.00 95.69 171 ALA A CA 1
ATOM 1297 C C . ALA A 1 171 ? 4.711 5.363 18.682 1.00 95.69 171 ALA A C 1
ATOM 1299 O O . ALA A 1 171 ? 3.682 4.688 18.816 1.00 95.69 171 ALA A O 1
ATOM 1300 N N . GLN A 1 172 ? 5.800 5.136 19.423 1.00 96.44 172 GLN A N 1
ATOM 1301 C CA . GLN A 1 172 ? 5.844 4.116 20.470 1.00 96.44 172 GLN A CA 1
ATOM 1302 C C . GLN A 1 172 ? 4.831 4.416 21.584 1.00 96.44 172 GLN A C 1
ATOM 1304 O O . GLN A 1 172 ? 4.039 3.546 21.948 1.00 96.44 172 GLN A O 1
ATOM 1309 N N . ARG A 1 173 ? 4.786 5.659 22.083 1.00 95.75 173 ARG A N 1
ATOM 1310 C CA . ARG A 1 173 ? 3.814 6.068 23.112 1.00 95.75 173 ARG A CA 1
ATOM 1311 C C . ARG A 1 173 ? 2.371 5.878 22.647 1.00 95.75 173 ARG A C 1
ATOM 1313 O O . ARG A 1 173 ? 1.551 5.365 23.406 1.00 95.75 173 ARG A O 1
ATOM 1320 N N . ALA A 1 174 ? 2.058 6.249 21.406 1.00 95.50 174 ALA A N 1
ATOM 1321 C CA . ALA A 1 174 ? 0.733 6.043 20.826 1.00 95.50 174 ALA A CA 1
ATOM 1322 C C . ALA A 1 174 ? 0.361 4.550 20.780 1.00 95.50 174 ALA A C 1
ATOM 1324 O O . ALA A 1 174 ? -0.743 4.169 21.175 1.00 95.50 174 ALA A O 1
ATOM 1325 N N . THR A 1 175 ? 1.303 3.695 20.375 1.00 95.75 175 THR A N 1
ATOM 1326 C CA . THR A 1 175 ? 1.121 2.235 20.362 1.00 95.75 175 THR A CA 1
ATOM 1327 C C . THR A 1 175 ? 0.813 1.696 21.760 1.00 95.75 175 THR A C 1
ATOM 1329 O O . THR A 1 175 ? -0.160 0.963 21.943 1.00 95.75 175 THR A O 1
ATOM 1332 N N . GLU A 1 176 ? 1.588 2.101 22.769 1.00 96.06 176 GLU A N 1
ATOM 1333 C CA . GLU A 1 176 ? 1.384 1.685 24.161 1.00 96.06 176 GLU A CA 1
ATOM 1334 C C . GLU A 1 176 ? 0.014 2.130 24.702 1.00 96.06 176 GLU A C 1
ATOM 1336 O O . GLU A 1 176 ? -0.678 1.354 25.366 1.00 96.06 176 GLU A O 1
ATOM 1341 N N . LEU A 1 177 ? -0.421 3.355 24.394 1.00 94.00 177 LEU A N 1
ATOM 1342 C CA . LEU A 1 177 ? -1.738 3.869 24.791 1.00 94.00 177 LEU A CA 1
ATOM 1343 C C . LEU A 1 177 ? -2.890 3.080 24.147 1.00 94.00 177 LEU A C 1
ATOM 1345 O O . LEU A 1 177 ? -3.863 2.728 24.827 1.00 94.00 177 LEU A O 1
ATOM 1349 N N . LEU A 1 178 ? -2.779 2.750 22.856 1.00 93.25 178 LEU A N 1
ATOM 1350 C CA . LEU A 1 178 ? -3.771 1.914 22.173 1.00 93.25 178 LEU A CA 1
ATOM 1351 C C . LEU A 1 178 ? -3.827 0.504 22.765 1.00 93.25 178 LEU A C 1
ATOM 1353 O O . LEU A 1 178 ? -4.919 -0.028 22.967 1.00 93.25 178 LEU A O 1
ATOM 1357 N N . GLN A 1 179 ? -2.677 -0.089 23.091 1.00 94.19 179 GLN A N 1
ATOM 1358 C CA . GLN A 1 179 ? -2.616 -1.415 23.706 1.00 94.19 179 GLN A CA 1
ATOM 1359 C C . GLN A 1 179 ? -3.240 -1.430 25.104 1.00 94.19 179 GLN A C 1
ATOM 1361 O O . GLN A 1 179 ? -4.039 -2.316 25.404 1.00 94.19 179 GLN A O 1
ATOM 1366 N N . ARG A 1 180 ? -2.953 -0.424 25.941 1.00 95.25 180 ARG A N 1
ATOM 1367 C CA . ARG A 1 180 ? -3.539 -0.306 27.290 1.00 95.25 180 ARG A CA 1
ATOM 1368 C C . ARG A 1 180 ? -5.065 -0.222 27.259 1.00 95.25 180 ARG A C 1
ATOM 1370 O O . ARG A 1 180 ? -5.729 -0.789 28.121 1.00 95.25 180 ARG A O 1
ATOM 1377 N N . THR A 1 181 ? -5.626 0.465 26.264 1.00 91.44 181 THR A N 1
ATOM 1378 C CA . THR A 1 181 ? -7.082 0.639 26.119 1.00 91.44 181 THR A CA 1
ATOM 1379 C C . THR A 1 181 ? -7.766 -0.491 25.341 1.00 91.44 181 THR A C 1
ATOM 1381 O O . THR A 1 181 ? -8.998 -0.554 25.321 1.00 91.44 181 THR A O 1
ATOM 1384 N N . ARG A 1 182 ? -7.001 -1.414 24.735 1.00 92.25 182 ARG A N 1
ATOM 1385 C CA . ARG A 1 182 ? -7.523 -2.511 23.904 1.00 92.25 182 ARG A CA 1
ATOM 1386 C C . ARG A 1 182 ? -8.557 -3.383 24.632 1.00 92.25 182 ARG A C 1
ATOM 1388 O O . ARG A 1 182 ? -9.656 -3.499 24.096 1.00 92.25 182 ARG A O 1
ATOM 1395 N N . PRO A 1 183 ? -8.323 -3.896 25.860 1.00 94.19 183 PRO A N 1
ATOM 1396 C CA . PRO A 1 183 ? -9.287 -4.789 26.512 1.00 94.19 183 PRO A CA 1
ATOM 1397 C C . PRO A 1 183 ? -10.650 -4.135 26.767 1.00 94.19 183 PRO A C 1
ATOM 1399 O O . PRO A 1 183 ? -11.688 -4.771 26.605 1.00 94.19 183 PRO A O 1
ATOM 1402 N N . ALA A 1 184 ? -10.658 -2.854 27.151 1.00 93.31 184 ALA A N 1
ATOM 1403 C CA . ALA A 1 184 ? -11.892 -2.108 27.382 1.00 93.31 184 ALA A CA 1
ATOM 1404 C C . ALA A 1 184 ? -12.660 -1.875 26.072 1.00 93.31 184 ALA A C 1
ATOM 1406 O O . ALA A 1 184 ? -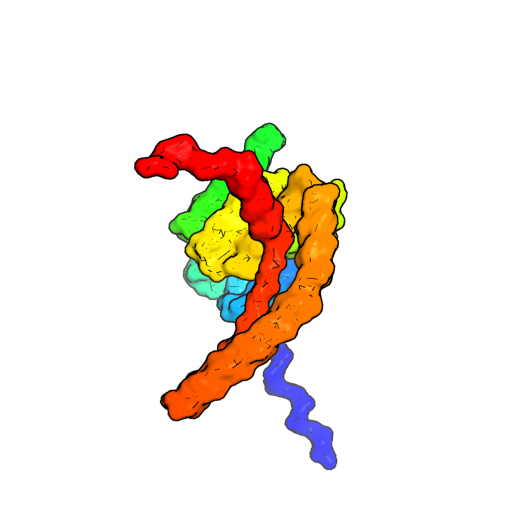13.872 -2.077 26.018 1.00 93.31 184 ALA A O 1
ATOM 1407 N N . ARG A 1 185 ? -11.947 -1.510 24.999 1.00 92.75 185 ARG A N 1
ATOM 1408 C CA . ARG A 1 185 ? -12.535 -1.317 23.667 1.00 92.75 185 ARG A CA 1
ATOM 1409 C C . ARG A 1 185 ? -13.075 -2.613 23.065 1.00 92.75 185 ARG A C 1
ATOM 1411 O O . ARG A 1 185 ? -14.098 -2.572 22.397 1.00 92.75 185 ARG A O 1
ATOM 1418 N N . ASP A 1 186 ? -12.398 -3.738 23.284 1.00 93.56 186 ASP A N 1
ATOM 1419 C CA . ASP A 1 186 ? -12.819 -5.058 22.794 1.00 93.56 186 ASP A CA 1
ATOM 1420 C C . ASP A 1 186 ? -14.138 -5.488 23.438 1.00 93.56 186 ASP A C 1
ATOM 1422 O O . ASP A 1 186 ? -15.065 -5.858 22.723 1.00 93.56 186 ASP A O 1
ATOM 1426 N N . ARG A 1 187 ? -14.273 -5.323 24.761 1.00 95.00 187 ARG A N 1
ATOM 1427 C CA . ARG A 1 187 ? -15.544 -5.568 25.463 1.00 95.00 187 ARG A CA 1
ATOM 1428 C C . ARG A 1 187 ? -16.667 -4.674 24.938 1.00 95.00 187 ARG A C 1
ATOM 1430 O O . ARG A 1 187 ? -17.725 -5.178 24.584 1.00 95.00 187 ARG A O 1
ATOM 1437 N N . LEU A 1 188 ? -16.402 -3.368 24.824 1.00 94.25 188 LEU A N 1
ATOM 1438 C CA . LEU A 1 188 ? -17.372 -2.407 24.296 1.00 94.25 188 LEU A CA 1
ATOM 1439 C C . LEU A 1 188 ? -17.822 -2.772 22.873 1.00 94.25 188 LEU A C 1
ATOM 1441 O O . LEU A 1 188 ? -19.008 -2.701 22.566 1.00 94.25 188 LEU A O 1
ATOM 1445 N N . PHE A 1 189 ? -16.886 -3.163 22.006 1.00 95.06 189 PHE A N 1
ATOM 1446 C CA . PHE A 1 189 ? -17.205 -3.556 20.638 1.00 95.06 189 PHE A CA 1
ATOM 1447 C C . PHE A 1 189 ? -18.078 -4.811 20.590 1.00 95.06 189 PHE A C 1
ATOM 1449 O O . PHE A 1 189 ? -19.062 -4.810 19.860 1.00 95.06 189 PHE A O 1
ATOM 1456 N N . GLU A 1 190 ? -17.769 -5.853 21.365 1.00 96.00 190 GLU A N 1
ATOM 1457 C CA . GLU A 1 190 ? -18.582 -7.077 21.373 1.00 96.00 190 GLU A CA 1
ATOM 1458 C C . GLU A 1 190 ? -20.000 -6.835 21.901 1.00 96.00 190 GLU A C 1
ATOM 1460 O O . GLU A 1 190 ? -20.965 -7.349 21.328 1.00 96.00 190 GLU A O 1
ATOM 1465 N N . ASP A 1 191 ? -20.148 -6.002 22.935 1.00 96.31 191 ASP A N 1
ATOM 1466 C CA . ASP A 1 191 ? -21.464 -5.622 23.448 1.00 96.31 191 ASP A CA 1
ATOM 1467 C C . ASP A 1 191 ? -22.291 -4.881 22.386 1.00 96.31 191 ASP A C 1
ATOM 1469 O O . ASP A 1 191 ? -23.453 -5.231 22.161 1.00 96.31 191 ASP A O 1
ATOM 1473 N N . LEU A 1 192 ? -21.684 -3.912 21.688 1.00 96.44 192 LEU A N 1
ATOM 1474 C CA . LEU A 1 192 ? -22.328 -3.180 20.592 1.00 96.44 192 LEU A CA 1
ATOM 1475 C C . LEU A 1 192 ? -22.640 -4.090 19.400 1.00 96.44 192 LEU A C 1
ATOM 1477 O O . LEU A 1 192 ? -23.731 -4.014 18.840 1.00 96.44 192 LEU A O 1
ATOM 1481 N N . ARG A 1 193 ? -21.712 -4.977 19.025 1.00 96.06 193 ARG A N 1
ATOM 1482 C CA . ARG A 1 193 ? -21.877 -5.926 17.918 1.00 96.06 193 ARG A CA 1
ATOM 1483 C C . ARG A 1 193 ? -23.078 -6.835 18.152 1.00 96.06 193 ARG A C 1
ATOM 1485 O O . ARG A 1 193 ? -23.869 -7.029 17.233 1.00 96.06 193 ARG A O 1
ATOM 1492 N N . ARG A 1 194 ? -23.231 -7.361 19.373 1.00 95.31 194 ARG A N 1
ATOM 1493 C CA . ARG A 1 194 ? -24.396 -8.168 19.760 1.00 95.31 194 ARG A CA 1
ATOM 1494 C C . ARG A 1 194 ? -25.687 -7.359 19.640 1.00 95.31 194 ARG A C 1
ATOM 1496 O O . ARG A 1 194 ? -26.597 -7.806 18.955 1.00 95.31 194 ARG A O 1
ATOM 1503 N N . GLN A 1 195 ? -25.747 -6.174 20.252 1.00 96.12 195 GLN A N 1
ATOM 1504 C CA . GLN A 1 195 ? -26.960 -5.344 20.251 1.00 96.12 195 GLN A CA 1
ATOM 1505 C C . GLN A 1 195 ? -27.386 -4.945 18.832 1.00 96.12 195 GLN A C 1
ATOM 1507 O O . GLN A 1 195 ? -28.549 -5.088 18.468 1.00 96.12 195 GLN A O 1
ATOM 1512 N N . ILE A 1 196 ? -26.442 -4.485 18.005 1.00 96.31 196 ILE A N 1
ATOM 1513 C CA . ILE A 1 196 ? -26.717 -4.116 16.611 1.00 96.31 196 ILE A CA 1
ATOM 1514 C C . ILE A 1 196 ? -27.146 -5.351 15.809 1.00 96.31 196 ILE A C 1
ATOM 1516 O O . ILE A 1 196 ? -28.094 -5.271 15.033 1.00 96.31 196 ILE A O 1
ATOM 1520 N N . GLY A 1 197 ? -26.492 -6.498 16.011 1.00 95.94 197 GLY A N 1
ATOM 1521 C CA . GLY A 1 197 ? -26.851 -7.749 15.342 1.00 95.94 197 GLY A CA 1
ATOM 1522 C C . GLY A 1 197 ? -28.264 -8.235 15.679 1.00 95.94 197 GLY A C 1
ATOM 1523 O O . GLY A 1 197 ? -28.992 -8.643 14.779 1.00 95.94 197 GLY A O 1
ATOM 1524 N N . GLU A 1 198 ? -28.673 -8.150 16.948 1.00 95.12 198 GLU A N 1
ATOM 1525 C CA . GLU A 1 198 ? -30.032 -8.491 17.395 1.00 95.12 198 GLU A CA 1
ATOM 1526 C C . GLU A 1 198 ? -31.085 -7.574 16.756 1.00 95.12 198 GLU A C 1
ATOM 1528 O O . GLU A 1 198 ? -32.092 -8.065 16.244 1.00 95.12 198 GLU A O 1
ATOM 1533 N N . LEU A 1 199 ? -30.832 -6.260 16.720 1.00 96.56 199 LEU A N 1
ATOM 1534 C CA . LEU A 1 199 ? -31.728 -5.281 16.094 1.00 96.56 199 LEU A CA 1
ATOM 1535 C C . LEU A 1 199 ? -31.874 -5.512 14.585 1.00 96.56 199 LEU A C 1
ATOM 1537 O O . LEU A 1 199 ? -32.986 -5.517 14.067 1.00 96.56 199 LEU A O 1
ATOM 1541 N N . LEU A 1 200 ? -30.764 -5.740 13.878 1.00 96.44 200 LEU A N 1
ATOM 1542 C CA . LEU A 1 200 ? -30.791 -6.027 12.442 1.00 96.44 200 LEU A CA 1
ATOM 1543 C C . LEU A 1 200 ? -31.499 -7.356 12.150 1.00 96.44 200 LEU A C 1
ATOM 1545 O O . LEU A 1 200 ? -32.303 -7.434 11.223 1.00 96.44 200 LEU A O 1
ATOM 1549 N N . GLY A 1 201 ? -31.251 -8.380 12.969 1.00 95.69 201 GLY A N 1
ATOM 1550 C CA . GLY A 1 201 ? -31.902 -9.681 12.845 1.00 95.69 201 GLY A CA 1
ATOM 1551 C C . GLY A 1 201 ? -33.415 -9.622 13.068 1.00 95.69 201 GLY A C 1
ATOM 1552 O O . GLY A 1 201 ? -34.152 -10.303 12.357 1.00 95.69 201 GLY A O 1
ATOM 1553 N N . ALA A 1 202 ? -33.888 -8.783 13.996 1.00 96.06 202 ALA A N 1
ATOM 1554 C CA . ALA A 1 202 ? -35.318 -8.561 14.225 1.00 96.06 202 ALA A CA 1
ATOM 1555 C C . ALA A 1 202 ? -36.031 -7.970 12.993 1.00 96.06 202 ALA A C 1
ATOM 1557 O O . ALA A 1 202 ? -37.178 -8.321 12.724 1.00 96.06 202 ALA A O 1
ATOM 1558 N N . GLU A 1 203 ? -35.327 -7.157 12.203 1.00 96.88 203 GLU A N 1
ATOM 1559 C CA . GLU A 1 203 ? -35.801 -6.601 10.926 1.00 96.88 203 GLU A CA 1
ATOM 1560 C C . GLU A 1 203 ? -35.545 -7.540 9.726 1.00 96.88 203 GLU A C 1
ATOM 1562 O O . GLU A 1 203 ? -35.765 -7.173 8.572 1.00 96.88 203 GLU A O 1
ATOM 1567 N N . GLY A 1 204 ? -35.054 -8.762 9.968 1.00 96.19 204 GLY A N 1
ATOM 1568 C CA . GLY A 1 204 ? -34.735 -9.733 8.918 1.00 96.19 204 GLY A CA 1
ATOM 1569 C C . GLY A 1 204 ? -33.490 -9.389 8.092 1.00 96.19 204 GLY A C 1
ATOM 1570 O O . GLY A 1 204 ? -33.293 -9.953 7.015 1.00 96.19 204 GLY A O 1
ATOM 1571 N N . ILE A 1 205 ? -32.637 -8.480 8.573 1.00 96.62 205 ILE A N 1
ATOM 1572 C CA . ILE A 1 205 ? -31.417 -8.047 7.888 1.00 96.62 205 ILE A CA 1
ATOM 1573 C C . ILE A 1 205 ? -30.240 -8.918 8.340 1.00 96.62 205 ILE A C 1
ATOM 1575 O O . ILE A 1 205 ? -29.845 -8.912 9.506 1.00 96.62 205 ILE A O 1
ATOM 1579 N N . SER A 1 206 ? -29.624 -9.633 7.396 1.00 92.50 206 SER A N 1
ATOM 1580 C CA . SER A 1 206 ? -28.347 -10.318 7.624 1.00 92.50 206 SER A CA 1
ATOM 1581 C C . SER A 1 206 ? -27.188 -9.357 7.348 1.00 92.50 206 SER A C 1
ATOM 1583 O O . SER A 1 206 ? -27.055 -8.856 6.232 1.00 92.50 206 SER A O 1
ATOM 1585 N N . ALA A 1 207 ? -26.361 -9.085 8.360 1.00 92.44 207 ALA A N 1
ATOM 1586 C CA . ALA A 1 207 ? -25.229 -8.167 8.255 1.00 92.44 207 ALA A CA 1
ATOM 1587 C C . ALA A 1 207 ? -23.957 -8.748 8.882 1.00 92.44 207 ALA A C 1
ATOM 1589 O O . ALA A 1 207 ? -23.998 -9.417 9.916 1.00 92.44 207 ALA A O 1
ATOM 1590 N N . GLN A 1 208 ? -22.814 -8.432 8.273 1.00 92.69 208 GLN A N 1
ATOM 1591 C CA . GLN A 1 208 ? -21.487 -8.706 8.815 1.00 92.69 208 GLN A CA 1
ATOM 1592 C C . GLN A 1 208 ? -20.963 -7.439 9.492 1.00 92.69 208 GLN A C 1
ATOM 1594 O O . GLN A 1 208 ? -20.854 -6.388 8.864 1.00 92.69 208 GLN A O 1
ATOM 1599 N N . ILE A 1 209 ? -20.671 -7.534 10.789 1.00 93.56 209 ILE A N 1
ATOM 1600 C CA . ILE A 1 209 ? -20.171 -6.414 11.590 1.00 93.56 209 ILE A CA 1
ATOM 1601 C C . ILE A 1 209 ? -18.717 -6.696 11.933 1.00 93.56 209 ILE A C 1
ATOM 1603 O O . ILE A 1 209 ? -18.417 -7.618 12.692 1.00 93.56 209 ILE A O 1
ATOM 1607 N N . GLU A 1 210 ? -17.825 -5.871 11.401 1.00 90.69 210 GLU A N 1
ATOM 1608 C CA . GLU A 1 210 ? -16.391 -5.977 11.632 1.00 90.69 210 GLU A CA 1
ATOM 1609 C C . GLU A 1 210 ? -15.861 -4.755 12.364 1.00 90.69 210 GLU A C 1
ATOM 1611 O O . GLU A 1 210 ? -16.361 -3.634 12.222 1.00 90.69 210 GLU A O 1
ATOM 1616 N N . ARG A 1 211 ? -14.811 -4.971 13.155 1.00 89.81 211 ARG A N 1
ATOM 1617 C CA . ARG A 1 211 ? -14.108 -3.881 13.812 1.00 89.81 211 ARG A CA 1
ATOM 1618 C C . ARG A 1 211 ? -12.990 -3.375 12.926 1.00 89.81 211 ARG A C 1
ATOM 1620 O O . ARG A 1 211 ? -12.093 -4.125 12.561 1.00 89.81 211 ARG A O 1
ATOM 1627 N N . ARG A 1 212 ? -12.957 -2.059 12.740 1.00 88.75 212 ARG A N 1
ATOM 1628 C CA . ARG A 1 212 ? -11.777 -1.381 12.217 1.00 88.75 212 ARG A CA 1
ATOM 1629 C C . ARG A 1 212 ? -10.834 -1.009 13.353 1.00 88.75 212 ARG A C 1
ATOM 1631 O O . ARG A 1 212 ? -11.230 -0.328 14.304 1.00 88.75 212 ARG A O 1
ATOM 1638 N N . GLU A 1 213 ? -9.592 -1.477 13.289 1.00 87.94 213 GLU A N 1
ATOM 1639 C CA . GLU A 1 213 ? -8.576 -1.036 14.241 1.00 87.94 213 GLU A CA 1
ATOM 1640 C C . GLU A 1 213 ? -8.271 0.454 14.038 1.00 87.94 213 GLU A C 1
ATOM 1642 O O . GLU A 1 213 ? -8.372 0.990 12.934 1.00 87.94 213 GLU A O 1
ATOM 1647 N N . ARG A 1 214 ? -7.945 1.139 15.141 1.00 91.12 214 ARG A N 1
ATOM 1648 C CA . ARG A 1 214 ? -7.582 2.557 15.096 1.00 91.12 214 ARG A CA 1
ATOM 1649 C C . ARG A 1 214 ? -6.074 2.631 14.842 1.00 91.12 214 ARG A C 1
ATOM 1651 O O . ARG A 1 214 ? -5.348 2.159 15.717 1.00 91.12 214 ARG A O 1
ATOM 1658 N N . PRO A 1 215 ? -5.614 3.195 13.715 1.00 94.19 215 PRO A N 1
ATOM 1659 C CA . PRO A 1 215 ? -4.190 3.344 13.426 1.00 94.19 215 PRO A CA 1
ATOM 1660 C C . PRO A 1 215 ? -3.518 4.340 14.385 1.00 94.19 215 PRO A C 1
ATOM 1662 O O . PRO A 1 215 ? -4.178 5.231 14.937 1.00 94.19 215 PRO A O 1
ATOM 1665 N N . ILE A 1 216 ? -2.205 4.196 14.592 1.00 95.25 216 ILE A N 1
ATOM 1666 C CA . ILE A 1 216 ? -1.455 5.015 15.563 1.00 95.25 216 ILE A CA 1
ATOM 1667 C C . ILE A 1 216 ? -1.418 6.485 15.152 1.00 95.25 216 ILE A C 1
ATOM 1669 O O . ILE A 1 216 ? -1.516 7.357 16.017 1.00 95.25 216 ILE A O 1
ATOM 1673 N N . TYR A 1 217 ? -1.356 6.775 13.848 1.00 95.81 217 TYR A N 1
ATOM 1674 C CA . TYR A 1 217 ? -1.269 8.146 13.355 1.00 95.81 217 TYR A CA 1
ATOM 1675 C C . TYR A 1 217 ? -2.501 8.971 13.760 1.00 95.81 217 TYR A C 1
ATOM 1677 O O . TYR A 1 217 ? -2.359 10.139 14.100 1.00 95.81 217 TYR A O 1
ATOM 1685 N N . GLN A 1 218 ? -3.696 8.362 13.796 1.00 94.88 218 GLN A N 1
ATOM 1686 C CA . GLN A 1 218 ? -4.918 9.048 14.230 1.00 94.88 218 GLN A CA 1
ATOM 1687 C C . GLN A 1 218 ? -4.896 9.375 15.720 1.00 94.88 218 GLN A C 1
ATOM 1689 O O . GLN A 1 218 ? -5.536 10.321 16.149 1.00 94.88 218 GLN A O 1
ATOM 1694 N N . LEU A 1 219 ? -4.242 8.565 16.557 1.00 93.75 219 LEU A N 1
ATOM 1695 C CA . LEU A 1 219 ? -4.105 8.914 17.974 1.00 93.75 219 LEU A CA 1
ATOM 1696 C C . LEU A 1 219 ? -3.165 10.108 18.158 1.00 93.75 219 LEU A C 1
ATOM 1698 O O . LEU A 1 219 ? -3.403 10.953 19.016 1.00 93.75 219 LEU A O 1
ATOM 1702 N N . ILE A 1 220 ? -2.115 10.167 17.344 1.00 94.56 220 ILE A N 1
ATOM 1703 C CA . ILE A 1 220 ? -1.150 11.263 17.358 1.00 94.56 220 ILE A CA 1
ATOM 1704 C C . ILE A 1 220 ? -1.807 12.566 16.891 1.00 94.56 220 ILE A C 1
ATOM 1706 O O . ILE A 1 220 ? -1.687 13.570 17.588 1.00 94.56 220 ILE A O 1
ATOM 1710 N N . GLU A 1 221 ? -2.513 12.550 15.757 1.00 92.25 221 GLU A N 1
ATOM 1711 C CA . GLU A 1 221 ? -3.194 13.735 15.212 1.00 92.25 221 GLU A CA 1
ATOM 1712 C C . GLU A 1 221 ? -4.226 14.306 16.188 1.00 92.25 221 GLU A C 1
ATOM 1714 O O . GLU A 1 221 ? -4.108 15.473 16.550 1.00 92.25 221 GLU A O 1
ATOM 1719 N N . ASP A 1 222 ? -5.143 13.485 16.713 1.00 90.56 222 ASP A N 1
ATOM 1720 C CA . ASP A 1 222 ? -6.132 13.933 17.706 1.00 90.56 222 ASP A CA 1
ATOM 1721 C C . ASP A 1 222 ? -5.464 14.557 18.946 1.00 90.56 222 ASP A C 1
ATOM 1723 O O . ASP A 1 222 ? -5.937 15.547 19.508 1.00 90.56 222 ASP A O 1
ATOM 1727 N N . GLY A 1 223 ? -4.344 13.975 19.392 1.00 88.69 223 GLY A N 1
ATOM 1728 C CA . GLY A 1 223 ? -3.566 14.507 20.506 1.00 88.69 223 GLY A CA 1
ATOM 1729 C C . GLY A 1 223 ? -2.989 15.888 20.195 1.00 88.69 223 GLY A C 1
ATOM 1730 O O . GLY A 1 223 ? -3.095 16.792 21.022 1.00 88.69 223 GLY A O 1
ATOM 1731 N N . LEU A 1 224 ? -2.421 16.076 19.003 1.00 85.81 224 LEU A N 1
ATOM 1732 C CA . LEU A 1 224 ? -1.891 17.367 18.558 1.00 85.81 224 LEU A CA 1
ATOM 1733 C C . LEU A 1 224 ? -2.993 18.421 18.409 1.00 85.81 224 LEU A C 1
ATOM 1735 O O . LEU A 1 224 ? -2.798 19.555 18.840 1.00 85.81 224 LEU A O 1
ATOM 1739 N N . GLU A 1 225 ? -4.151 18.051 17.864 1.00 84.50 225 GLU A N 1
ATOM 1740 C CA . GLU A 1 225 ? -5.314 18.938 17.747 1.00 84.50 225 GLU A CA 1
ATOM 1741 C C . GLU A 1 225 ? -5.816 19.390 19.123 1.00 84.50 225 GLU A C 1
ATOM 1743 O O . GLU A 1 225 ? -6.056 20.577 19.339 1.00 84.50 225 GLU A O 1
ATOM 1748 N N . SER A 1 226 ? -5.874 18.477 20.100 1.00 83.69 226 SER A N 1
ATOM 1749 C CA . SER A 1 226 ? -6.288 18.812 21.470 1.00 83.69 226 SER A CA 1
ATOM 1750 C C . SER A 1 226 ? -5.369 19.830 22.163 1.00 83.69 226 SER A C 1
ATOM 1752 O O . SER A 1 226 ? -5.815 20.564 23.044 1.00 83.69 226 SER A O 1
ATOM 1754 N N . LEU A 1 227 ? -4.097 19.909 21.752 1.00 81.62 227 LEU A N 1
ATOM 1755 C CA . LEU A 1 227 ? -3.120 20.870 22.273 1.00 81.62 227 LEU A CA 1
ATOM 1756 C C . LEU A 1 227 ? -3.218 22.248 21.605 1.00 81.62 227 LEU A C 1
ATOM 1758 O O . LEU A 1 227 ? -2.769 23.231 22.192 1.00 81.62 227 LEU A O 1
ATOM 1762 N N . GLN A 1 228 ? -3.777 22.335 20.394 1.00 72.50 228 GLN A N 1
ATOM 1763 C CA . GLN A 1 228 ? -3.860 23.584 19.627 1.00 72.50 228 GLN A CA 1
ATOM 1764 C C . GLN A 1 228 ? -5.043 24.480 20.041 1.00 72.50 228 GLN A C 1
ATOM 1766 O O . GLN A 1 228 ? -5.089 25.639 19.630 1.00 72.50 228 GLN A O 1
ATOM 1771 N N . GLY A 1 229 ? -5.948 23.997 20.905 1.00 61.78 229 GLY A N 1
ATOM 1772 C CA . GLY A 1 229 ? -7.167 24.719 21.287 1.00 61.78 229 GLY A CA 1
ATOM 1773 C C . GLY A 1 229 ? -8.171 24.832 20.126 1.00 61.78 229 GLY A C 1
ATOM 1774 O O . GLY A 1 229 ? -7.895 24.352 19.025 1.00 61.78 229 GLY A O 1
ATOM 1775 N N . PRO A 1 230 ? -9.363 25.426 20.335 1.00 59.19 230 PRO A N 1
ATOM 1776 C CA . PRO A 1 230 ? -10.268 25.713 19.224 1.00 59.19 230 PRO A CA 1
ATOM 1777 C C . PRO A 1 230 ? -9.561 26.618 18.205 1.00 59.19 230 PRO A C 1
ATOM 1779 O O . PRO A 1 230 ? -8.826 27.532 18.584 1.00 59.19 230 PRO A O 1
ATOM 1782 N N . ALA A 1 231 ? -9.773 26.353 16.912 1.00 57.03 231 ALA A N 1
ATOM 1783 C CA . ALA A 1 231 ? -9.195 27.160 15.844 1.00 57.03 231 ALA A CA 1
ATOM 1784 C C . ALA A 1 231 ? -9.511 28.653 16.077 1.00 57.03 231 ALA A C 1
ATOM 1786 O O . ALA A 1 231 ? -10.644 28.974 16.448 1.00 57.03 231 ALA A O 1
ATOM 1787 N N . PRO A 1 232 ? -8.553 29.575 15.862 1.00 48.19 232 PRO A N 1
ATOM 1788 C CA . PRO A 1 232 ? -8.821 31.001 15.999 1.00 48.19 232 PRO A CA 1
ATOM 1789 C C . PRO A 1 232 ? -9.955 31.395 15.040 1.00 48.19 232 PRO A C 1
ATOM 1791 O O . PRO A 1 232 ? -9.778 31.359 13.823 1.00 48.19 232 PRO A O 1
ATOM 1794 N N . GLY A 1 233 ? -11.124 31.729 15.597 1.00 55.38 233 GLY A N 1
ATOM 1795 C CA . GLY A 1 233 ? -12.342 32.066 14.850 1.00 55.38 233 GLY A CA 1
ATOM 1796 C C . GLY A 1 233 ? -13.515 31.087 14.988 1.00 55.38 233 GLY A C 1
ATOM 1797 O O . GLY A 1 233 ? -14.503 31.261 14.282 1.00 55.38 233 GLY A O 1
ATOM 1798 N N . ALA A 1 234 ? -13.433 30.077 15.860 1.00 47.81 234 ALA A N 1
ATOM 1799 C CA . ALA A 1 234 ? -14.583 29.257 16.251 1.00 47.81 234 ALA A CA 1
ATOM 1800 C C . ALA A 1 234 ? -15.334 29.884 17.446 1.00 47.81 234 ALA A C 1
ATOM 1802 O O . ALA A 1 234 ? -15.330 29.313 18.533 1.00 47.81 234 ALA A O 1
ATOM 1803 N N . ASP A 1 235 ? -15.937 31.055 17.222 1.00 45.84 235 ASP A N 1
ATOM 1804 C CA . ASP A 1 235 ? -16.984 31.657 18.067 1.00 45.84 235 ASP A CA 1
ATOM 1805 C C . ASP A 1 235 ? -18.262 31.842 17.231 1.00 45.84 235 ASP A C 1
ATOM 1807 O O . ASP A 1 235 ? -18.143 32.297 16.066 1.00 45.84 235 ASP A O 1
#